Protein AF-A0A972UZ67-F1 (afdb_monomer_lite)

Secondary structure (DSSP, 8-state):
---HHHHHHHHHHHHHHHHHHHHHH-HHHHHHHHH-SS--HHHHHHHHHHHHHHHHHHHHHTTTTTEEEEEEEEEPTTSS-BPSPEEEEEEES--SEEE--SSS-SS-EEEEEGGGEEEEEEEEEEE-GGG--THHHHTTTTT-S-EEEEEEEE-TT-HHHHHHHHHHTT-SEEEEEEEEETTTTEEPPP-HHHHHHHHHHHHHTSPP-

pLDDT: mean 89.39, std 10.88, range [42.75, 98.5]

Sequence (209 aa):
MNGIGRNLKEAKLKSIIADFEKIRIDHFYQHLEKTQAKGRILPFVRGLRLSALLIYEIRSVLVNSGLTASWGHILNDDETLCTVECDIVIHRGDCVAQWNGSKNPIMDFSFIENESAIAVISCKSFLETAKIEKEYPGSLEGYVDKVWLFAECCRPGAVDNIRERCNESGYGNFWYFYTWDKTKKIIGEPNIENWLNFLDEIKALIPPN

Structure (mmCIF, N/CA/C/O backbone):
data_AF-A0A972UZ67-F1
#
_entry.id   AF-A0A972UZ67-F1
#
loop_
_atom_site.group_PDB
_atom_site.id
_atom_site.type_symbol
_atom_site.label_atom_id
_atom_site.label_alt_id
_atom_site.label_comp_id
_atom_site.label_asym_id
_atom_site.label_entity_id
_atom_site.label_seq_id
_atom_site.pdbx_PDB_ins_code
_atom_site.Cartn_x
_atom_site.Cartn_y
_atom_site.Cartn_z
_atom_site.occupancy
_atom_site.B_iso_or_equiv
_atom_site.auth_seq_id
_atom_site.auth_comp_id
_atom_site.auth_asym_id
_atom_site.auth_atom_id
_atom_site.pdbx_PDB_model_num
ATOM 1 N N . MET A 1 1 ? -9.256 21.392 -15.497 1.00 42.75 1 MET A N 1
ATOM 2 C CA . MET A 1 1 ? -8.378 22.380 -14.829 1.00 42.75 1 MET A CA 1
ATOM 3 C C . MET A 1 1 ? -7.490 21.624 -13.852 1.00 42.75 1 MET A C 1
ATOM 5 O O . MET A 1 1 ? -8.016 21.087 -12.886 1.00 42.75 1 MET A O 1
ATOM 9 N N . ASN A 1 2 ? -6.185 21.505 -14.118 1.00 54.03 2 ASN A N 1
ATOM 10 C CA . ASN A 1 2 ? -5.260 20.844 -13.188 1.00 54.03 2 ASN A CA 1
ATOM 11 C C . ASN A 1 2 ? -5.013 21.778 -11.995 1.00 54.03 2 ASN A C 1
ATOM 13 O O . ASN A 1 2 ? -4.276 22.753 -12.109 1.00 54.03 2 ASN A O 1
ATOM 17 N N . GLY A 1 3 ? -5.705 21.532 -10.879 1.00 77.50 3 GLY A N 1
ATOM 18 C CA . GLY A 1 3 ? -5.567 22.324 -9.656 1.00 77.50 3 GLY A CA 1
ATOM 19 C C . GLY A 1 3 ? -4.212 22.114 -8.972 1.00 77.50 3 GLY A C 1
ATOM 20 O O . GLY A 1 3 ? -3.601 21.054 -9.101 1.00 77.50 3 GLY A O 1
ATOM 21 N N . ILE A 1 4 ? -3.768 23.106 -8.193 1.00 80.19 4 ILE A N 1
ATOM 22 C CA . ILE A 1 4 ? -2.496 23.097 -7.439 1.00 80.19 4 ILE A CA 1
ATOM 23 C C . ILE A 1 4 ? -2.314 21.796 -6.634 1.00 80.19 4 ILE A C 1
ATOM 25 O O . ILE A 1 4 ? -1.228 21.221 -6.626 1.00 80.19 4 ILE A O 1
ATOM 29 N N . GLY A 1 5 ? -3.388 21.280 -6.026 1.00 80.44 5 GLY A N 1
ATOM 30 C CA . GLY A 1 5 ? -3.353 20.032 -5.257 1.00 80.44 5 GLY A CA 1
ATOM 31 C C . GLY A 1 5 ? -2.957 18.799 -6.077 1.00 80.44 5 GLY A C 1
ATOM 32 O O . GLY A 1 5 ? -2.229 17.945 -5.577 1.00 80.44 5 GLY A O 1
ATOM 33 N N . ARG A 1 6 ? -3.365 18.715 -7.351 1.00 86.56 6 ARG A N 1
ATOM 34 C CA . ARG A 1 6 ? -2.957 17.616 -8.239 1.00 86.56 6 ARG A CA 1
ATOM 35 C C . ARG A 1 6 ? -1.456 17.679 -8.518 1.00 86.56 6 ARG A C 1
ATOM 37 O O . ARG A 1 6 ? -0.773 16.672 -8.375 1.00 86.56 6 ARG A O 1
ATOM 44 N N . ASN A 1 7 ? -0.937 18.867 -8.828 1.00 87.25 7 ASN A N 1
ATOM 45 C CA . ASN A 1 7 ? 0.488 19.061 -9.109 1.00 87.25 7 ASN A CA 1
ATOM 46 C C . ASN A 1 7 ? 1.366 18.698 -7.901 1.00 87.25 7 ASN A C 1
ATOM 48 O O . ASN A 1 7 ? 2.425 18.101 -8.076 1.00 87.25 7 ASN A O 1
ATOM 52 N N . LEU A 1 8 ? 0.919 19.010 -6.677 1.00 87.94 8 LEU A N 1
ATOM 53 C CA . LEU A 1 8 ? 1.629 18.625 -5.451 1.00 87.94 8 LEU A CA 1
ATOM 54 C C . LEU A 1 8 ? 1.668 17.101 -5.263 1.00 87.94 8 LEU A C 1
ATOM 56 O O . LEU A 1 8 ? 2.738 16.548 -5.009 1.00 87.94 8 LEU A O 1
ATOM 60 N N . LYS A 1 9 ? 0.533 16.411 -5.455 1.00 88.75 9 LYS A N 1
ATOM 61 C CA . LYS A 1 9 ? 0.455 14.940 -5.386 1.00 88.75 9 LYS A CA 1
ATOM 62 C C . LYS A 1 9 ? 1.340 14.267 -6.443 1.00 88.75 9 LYS A C 1
ATOM 64 O O . LYS A 1 9 ? 2.020 13.288 -6.145 1.00 88.75 9 LYS A O 1
ATOM 69 N N . GLU A 1 10 ? 1.371 14.808 -7.661 1.00 91.12 10 GLU A N 1
ATOM 70 C CA . GLU A 1 10 ? 2.233 14.324 -8.746 1.00 91.12 10 GLU A CA 1
ATOM 71 C C . GLU A 1 10 ? 3.723 14.538 -8.454 1.00 91.12 10 GLU A C 1
ATOM 73 O O . GLU A 1 10 ? 4.531 13.628 -8.647 1.00 91.12 10 GLU A O 1
ATOM 78 N N . ALA A 1 11 ? 4.103 15.724 -7.973 1.00 89.44 11 ALA A N 1
ATOM 79 C CA . ALA A 1 11 ? 5.484 16.023 -7.601 1.00 89.44 11 ALA A CA 1
ATOM 80 C C . ALA A 1 11 ? 5.972 15.097 -6.479 1.00 89.44 11 ALA A C 1
ATOM 82 O O . ALA A 1 11 ? 7.101 14.602 -6.525 1.00 89.44 11 ALA A O 1
ATOM 83 N N . LYS A 1 12 ? 5.101 14.805 -5.507 1.00 88.62 12 LYS A N 1
ATOM 84 C CA . LYS A 1 12 ? 5.395 13.874 -4.420 1.00 88.62 12 LYS A CA 1
ATOM 85 C C . LYS A 1 12 ? 5.621 12.449 -4.925 1.00 88.62 12 LYS A C 1
ATOM 87 O O . LYS A 1 12 ? 6.641 11.856 -4.579 1.00 88.62 12 LYS A O 1
ATOM 92 N N . LEU A 1 13 ? 4.752 11.941 -5.804 1.00 91.88 13 LEU A N 1
ATOM 93 C CA . LEU A 1 13 ? 4.944 10.642 -6.459 1.00 91.88 13 LEU A CA 1
ATOM 94 C C . LEU A 1 13 ? 6.288 10.578 -7.194 1.00 91.88 13 LEU A C 1
ATOM 96 O O . LEU A 1 13 ? 7.054 9.637 -7.002 1.00 91.88 13 LEU A O 1
ATOM 100 N N . LYS A 1 14 ? 6.608 11.596 -7.999 1.00 92.31 14 LYS A N 1
ATOM 101 C CA . LYS A 1 14 ? 7.883 11.662 -8.731 1.00 92.31 14 LYS A CA 1
ATOM 102 C C . LYS A 1 14 ? 9.086 11.647 -7.787 1.00 92.31 14 LYS A C 1
ATOM 104 O O . LYS A 1 14 ? 10.060 10.953 -8.062 1.00 92.31 14 LYS A O 1
ATOM 109 N N . SER A 1 15 ? 9.003 12.350 -6.656 1.00 90.44 15 SER A N 1
ATOM 110 C CA . SER A 1 15 ? 10.045 12.320 -5.623 1.00 90.44 15 SER A CA 1
ATOM 111 C C . SER A 1 15 ? 10.221 10.923 -5.022 1.00 90.44 15 SER A C 1
ATOM 113 O O . SER A 1 15 ? 11.354 10.489 -4.834 1.00 90.44 15 SER A O 1
ATOM 115 N N . ILE A 1 16 ? 9.122 10.216 -4.734 1.00 89.69 16 ILE A N 1
ATOM 116 C CA . ILE A 1 16 ? 9.157 8.843 -4.209 1.00 89.69 16 ILE A CA 1
ATOM 117 C C . ILE A 1 16 ? 9.809 7.899 -5.229 1.00 89.69 16 ILE A C 1
ATOM 119 O O . ILE A 1 16 ? 10.703 7.128 -4.881 1.00 89.69 16 ILE A O 1
ATOM 123 N N . ILE A 1 17 ? 9.409 7.986 -6.500 1.00 91.56 17 ILE A N 1
ATOM 124 C CA . ILE A 1 17 ? 9.954 7.144 -7.574 1.00 91.56 17 ILE A CA 1
ATOM 125 C C . ILE A 1 17 ? 11.450 7.394 -7.765 1.00 91.56 17 ILE A C 1
ATOM 127 O O . ILE A 1 17 ? 12.205 6.430 -7.844 1.00 91.56 17 ILE A O 1
ATOM 131 N N . ALA A 1 18 ? 11.894 8.653 -7.769 1.00 89.44 18 ALA A N 1
ATOM 132 C CA . ALA A 1 18 ? 13.307 8.997 -7.927 1.00 89.44 18 ALA A CA 1
ATOM 133 C C . ALA A 1 18 ? 14.191 8.392 -6.820 1.00 89.44 18 ALA A C 1
ATOM 135 O O . ALA A 1 18 ? 15.335 8.002 -7.063 1.00 89.44 18 ALA A O 1
ATOM 136 N N . ASP A 1 19 ? 13.673 8.289 -5.596 1.00 86.62 19 ASP A N 1
ATOM 137 C CA . ASP A 1 19 ? 14.375 7.640 -4.491 1.00 86.62 19 ASP A CA 1
ATOM 138 C C . ASP A 1 19 ? 14.500 6.128 -4.690 1.00 86.62 19 ASP A C 1
ATOM 140 O O . ASP A 1 19 ? 15.565 5.552 -4.452 1.00 86.62 19 ASP A O 1
ATOM 144 N N . PHE A 1 20 ? 13.434 5.480 -5.150 1.00 89.00 20 PHE A N 1
ATOM 145 C CA . PHE A 1 20 ? 13.445 4.050 -5.435 1.00 89.00 20 PHE A CA 1
ATOM 146 C C . PHE A 1 20 ? 14.290 3.687 -6.657 1.00 89.00 20 PHE A C 1
ATOM 148 O O . PHE A 1 20 ? 15.011 2.685 -6.633 1.00 89.00 20 PHE A O 1
ATOM 155 N N . GLU A 1 21 ? 14.250 4.520 -7.695 1.00 87.06 21 GLU A N 1
ATOM 156 C CA . GLU A 1 21 ? 15.059 4.384 -8.901 1.00 87.06 21 GLU A CA 1
ATOM 157 C C . GLU A 1 21 ? 16.539 4.286 -8.549 1.00 87.06 21 GLU A C 1
ATOM 159 O O . GLU A 1 21 ? 17.184 3.310 -8.940 1.00 87.06 21 GLU A O 1
ATOM 164 N N . LYS A 1 22 ? 17.048 5.218 -7.729 1.00 84.88 22 LYS A N 1
ATOM 165 C CA . LYS A 1 22 ? 18.441 5.206 -7.259 1.00 84.88 22 LYS A CA 1
ATOM 166 C C . LYS A 1 22 ? 18.814 3.846 -6.676 1.00 84.88 22 LYS A C 1
ATOM 168 O O . LYS A 1 22 ? 19.818 3.272 -7.071 1.00 84.88 22 LYS A O 1
ATOM 173 N N . ILE A 1 23 ? 17.981 3.275 -5.804 1.00 81.62 23 ILE A N 1
ATOM 174 C CA . ILE A 1 23 ? 18.262 1.982 -5.155 1.00 81.62 23 ILE A CA 1
ATOM 175 C C . ILE A 1 23 ? 18.198 0.815 -6.158 1.00 81.62 23 ILE A C 1
ATOM 177 O O . ILE A 1 23 ? 18.861 -0.207 -5.963 1.00 81.62 23 ILE A O 1
ATOM 181 N N . ARG A 1 24 ? 17.387 0.908 -7.218 1.00 83.44 24 ARG A N 1
ATOM 182 C CA . ARG A 1 24 ? 17.251 -0.159 -8.227 1.00 83.44 24 ARG A CA 1
ATOM 183 C C . ARG A 1 24 ? 18.383 -0.182 -9.236 1.00 83.44 24 ARG A C 1
ATOM 185 O O . ARG A 1 24 ? 18.832 -1.269 -9.615 1.00 83.44 24 ARG A O 1
ATOM 192 N N . ILE A 1 25 ? 18.814 0.982 -9.709 1.00 81.00 25 ILE A N 1
ATOM 193 C CA . ILE A 1 25 ? 19.805 1.073 -10.788 1.00 81.00 25 ILE A CA 1
ATOM 194 C C . ILE A 1 25 ? 21.244 1.072 -10.273 1.00 81.00 25 ILE A C 1
ATOM 196 O O . ILE A 1 25 ? 22.147 0.686 -11.016 1.00 81.00 25 ILE A O 1
ATOM 200 N N . ASP A 1 26 ? 21.448 1.435 -9.011 1.00 82.06 26 ASP A N 1
ATOM 201 C CA . ASP A 1 26 ? 22.764 1.523 -8.397 1.00 82.06 26 ASP A CA 1
ATOM 202 C C . ASP A 1 26 ? 23.488 0.163 -8.346 1.00 82.06 26 ASP A C 1
ATOM 204 O O . ASP A 1 26 ? 22.940 -0.889 -7.991 1.00 82.06 26 ASP A O 1
ATOM 208 N N . HIS A 1 27 ? 24.759 0.201 -8.750 1.00 77.75 27 HIS A N 1
ATOM 209 C CA . HIS A 1 27 ? 25.605 -0.974 -8.911 1.00 77.75 27 HIS A CA 1
ATOM 210 C C . HIS A 1 27 ? 25.941 -1.668 -7.591 1.00 77.75 27 HIS A C 1
ATOM 212 O O . HIS A 1 27 ? 26.044 -2.896 -7.580 1.00 77.75 27 HIS A O 1
ATOM 218 N N . PHE A 1 28 ? 26.092 -0.922 -6.496 1.00 80.44 28 PHE A N 1
ATOM 219 C CA . PHE A 1 28 ? 26.354 -1.482 -5.175 1.00 80.44 28 PHE A CA 1
ATOM 220 C C . PHE A 1 28 ? 25.154 -2.313 -4.715 1.00 80.44 28 PHE A C 1
ATOM 222 O O . PHE A 1 28 ? 25.300 -3.490 -4.380 1.00 80.44 28 PHE A O 1
ATOM 229 N N . TYR A 1 29 ? 23.948 -1.756 -4.819 1.00 76.12 29 TYR A N 1
ATOM 230 C CA . TYR A 1 29 ? 22.717 -2.462 -4.461 1.00 76.12 29 TYR A CA 1
ATOM 231 C C . TYR A 1 29 ? 22.446 -3.677 -5.359 1.00 76.12 29 TYR A C 1
ATOM 233 O O . TYR A 1 29 ? 22.072 -4.745 -4.871 1.00 76.12 29 TYR A O 1
ATOM 241 N N . GLN A 1 30 ? 22.696 -3.567 -6.666 1.00 76.50 30 GLN A N 1
ATOM 242 C CA . GLN A 1 30 ? 22.589 -4.707 -7.585 1.00 76.50 30 GLN A CA 1
ATOM 243 C C . GLN A 1 30 ? 23.620 -5.800 -7.300 1.00 76.50 30 GLN A C 1
ATOM 245 O O . GLN A 1 30 ? 23.333 -6.981 -7.501 1.00 76.50 30 GLN A O 1
ATOM 250 N N . HIS A 1 31 ? 24.825 -5.424 -6.870 1.00 76.25 31 HIS A N 1
ATOM 251 C CA . HIS A 1 31 ? 25.848 -6.381 -6.479 1.00 76.25 31 HIS A CA 1
ATOM 252 C C . HIS A 1 31 ? 25.419 -7.140 -5.219 1.00 76.25 31 HIS A C 1
ATOM 254 O O . HIS A 1 31 ? 25.457 -8.368 -5.230 1.00 76.25 31 HIS A O 1
ATOM 260 N N . LEU A 1 32 ? 24.903 -6.438 -4.202 1.00 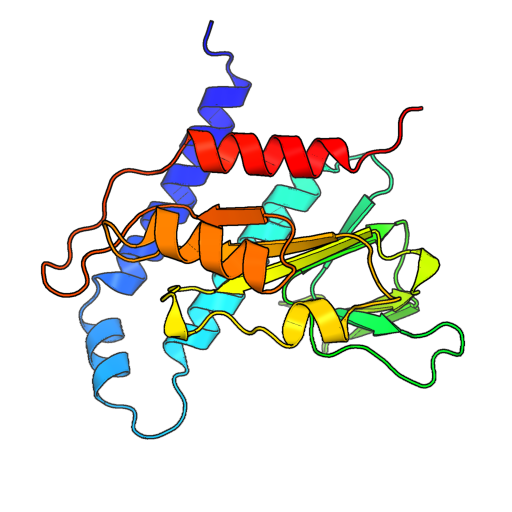73.31 32 LEU A N 1
ATOM 261 C CA . LEU A 1 32 ? 24.355 -7.050 -2.986 1.00 73.31 32 LEU A CA 1
ATOM 262 C C . LEU A 1 32 ? 23.207 -8.036 -3.273 1.00 73.31 32 LEU A C 1
ATOM 264 O O . LEU A 1 32 ? 23.158 -9.107 -2.673 1.00 73.31 32 LEU A O 1
ATOM 268 N N . GLU A 1 33 ? 22.308 -7.728 -4.220 1.00 73.00 33 GLU A N 1
ATOM 269 C CA . GLU A 1 33 ? 21.242 -8.667 -4.622 1.00 73.00 33 GLU A CA 1
ATOM 270 C C . GLU A 1 33 ? 21.773 -9.964 -5.245 1.00 73.00 33 GLU A C 1
ATOM 272 O O . GLU A 1 33 ? 21.110 -10.998 -5.160 1.00 73.00 33 GLU A O 1
ATOM 277 N N . LYS A 1 34 ? 22.927 -9.907 -5.918 1.00 72.62 34 LYS A N 1
ATOM 278 C CA . LYS A 1 34 ? 23.521 -11.058 -6.610 1.00 72.62 34 LYS A CA 1
ATOM 279 C C . LYS A 1 34 ? 24.375 -11.924 -5.688 1.00 72.62 34 LYS A C 1
ATOM 281 O O . LYS A 1 34 ? 24.502 -13.114 -5.953 1.00 72.62 34 LYS A O 1
ATOM 286 N N . THR A 1 35 ? 24.975 -11.342 -4.650 1.00 69.00 35 THR A N 1
ATOM 287 C CA . THR A 1 35 ? 25.958 -12.024 -3.796 1.00 69.00 35 THR A CA 1
ATOM 288 C C . THR A 1 35 ? 25.362 -12.735 -2.580 1.00 69.00 35 THR A C 1
ATOM 290 O O . THR A 1 35 ? 26.029 -13.608 -2.028 1.00 69.00 35 THR A O 1
ATOM 293 N N . GLN A 1 36 ? 24.117 -12.454 -2.172 1.00 55.53 36 GLN A N 1
ATOM 294 C CA . GLN A 1 36 ? 23.503 -13.137 -1.023 1.00 55.53 36 GLN A CA 1
ATOM 295 C C . GLN A 1 36 ? 22.736 -14.418 -1.395 1.00 55.53 36 GLN A C 1
ATOM 297 O O . GLN A 1 36 ? 21.609 -14.396 -1.895 1.00 55.53 36 GLN A O 1
ATOM 302 N N . ALA A 1 37 ? 23.346 -15.556 -1.053 1.00 48.84 37 ALA A N 1
ATOM 303 C CA . ALA A 1 37 ? 22.678 -16.833 -0.836 1.00 48.84 37 ALA A CA 1
ATOM 304 C C . ALA A 1 37 ? 22.048 -16.846 0.574 1.00 48.84 37 ALA A C 1
ATOM 306 O O . ALA A 1 37 ? 22.760 -16.744 1.565 1.00 48.84 37 ALA A O 1
ATOM 307 N N . LYS A 1 38 ? 20.719 -17.019 0.632 1.00 46.06 38 LYS A N 1
ATOM 308 C CA . LYS A 1 38 ? 19.835 -17.045 1.822 1.00 46.06 38 LYS A CA 1
ATOM 309 C C . LYS A 1 38 ? 19.615 -15.681 2.506 1.00 46.06 38 LYS A C 1
ATOM 311 O O . LYS A 1 38 ? 20.503 -15.125 3.130 1.00 46.06 38 LYS A O 1
ATOM 316 N N . GLY A 1 39 ? 18.371 -15.194 2.419 1.00 52.03 39 GLY A N 1
ATOM 317 C CA . GLY A 1 39 ? 17.907 -13.943 3.031 1.00 52.03 39 GLY A CA 1
ATOM 318 C C . GLY A 1 39 ? 18.072 -12.745 2.100 1.00 52.03 39 GLY A C 1
ATOM 319 O O . GLY A 1 39 ? 19.139 -12.157 2.007 1.00 52.03 39 GLY A O 1
ATOM 320 N N . ARG A 1 40 ? 17.013 -12.365 1.376 1.00 62.34 40 ARG A N 1
ATOM 321 C CA . ARG A 1 40 ? 17.047 -11.195 0.487 1.00 62.34 40 ARG A CA 1
ATOM 322 C C . ARG A 1 40 ? 16.797 -9.920 1.303 1.00 62.34 40 ARG A C 1
ATOM 324 O O . ARG A 1 40 ? 15.695 -9.380 1.267 1.00 62.34 40 ARG A O 1
ATOM 331 N N . ILE A 1 41 ? 17.815 -9.450 2.027 1.00 65.00 41 ILE A N 1
ATOM 332 C CA . ILE A 1 41 ? 17.725 -8.259 2.896 1.00 65.00 41 ILE A CA 1
ATOM 333 C C . ILE A 1 41 ? 17.266 -7.030 2.100 1.00 65.00 41 ILE A C 1
ATOM 335 O O . ILE A 1 41 ? 16.441 -6.253 2.568 1.00 65.00 41 ILE A O 1
ATOM 339 N N . LEU A 1 42 ? 17.743 -6.862 0.864 1.00 73.25 42 LEU A N 1
ATOM 340 C CA . LEU A 1 42 ? 17.453 -5.650 0.102 1.00 73.25 42 LEU A CA 1
ATOM 341 C C . LEU A 1 42 ? 15.980 -5.528 -0.354 1.00 73.25 42 LEU A C 1
ATOM 343 O O . LEU A 1 42 ? 15.393 -4.467 -0.144 1.00 73.25 42 LEU A O 1
ATOM 347 N N . PRO A 1 43 ? 15.333 -6.565 -0.925 1.00 74.44 43 PRO A N 1
ATOM 348 C CA . PRO A 1 43 ? 13.887 -6.557 -1.151 1.00 74.44 43 PRO A CA 1
ATOM 349 C C . PRO A 1 43 ? 13.048 -6.273 0.096 1.00 74.44 43 PRO A C 1
ATOM 351 O O . PRO A 1 43 ? 12.053 -5.559 -0.027 1.00 74.44 43 PRO A O 1
ATOM 354 N N . PHE A 1 44 ? 13.461 -6.787 1.260 1.00 78.44 44 PHE A N 1
ATOM 355 C CA . PHE A 1 44 ? 12.810 -6.518 2.544 1.00 78.44 44 PHE A CA 1
ATOM 356 C C . PHE A 1 44 ? 12.934 -5.039 2.939 1.00 78.44 44 PHE A C 1
ATOM 358 O O . PHE A 1 44 ? 11.924 -4.375 3.139 1.00 78.44 44 PHE A O 1
ATOM 365 N N . VAL A 1 45 ? 14.148 -4.475 2.918 1.00 83.06 45 VAL A N 1
ATOM 366 C CA . VAL A 1 45 ? 14.386 -3.047 3.209 1.00 83.06 45 VAL A CA 1
ATOM 367 C C . VAL A 1 45 ? 13.612 -2.132 2.253 1.00 83.06 45 VAL A C 1
ATOM 369 O O . VAL A 1 45 ? 13.080 -1.106 2.674 1.00 83.06 45 VAL A O 1
ATOM 372 N N . ARG A 1 46 ? 13.504 -2.493 0.967 1.00 87.06 46 ARG A N 1
ATOM 373 C CA . ARG A 1 46 ? 12.671 -1.738 0.014 1.00 87.06 46 ARG A CA 1
ATOM 374 C C . ARG A 1 46 ? 11.183 -1.822 0.355 1.00 87.06 46 ARG A C 1
ATOM 376 O O . ARG A 1 46 ? 10.497 -0.816 0.219 1.00 87.06 46 ARG A O 1
ATOM 383 N N . GLY A 1 47 ? 10.704 -2.987 0.796 1.00 89.00 47 GLY A N 1
ATOM 384 C CA . GLY A 1 47 ? 9.335 -3.169 1.285 1.00 89.00 47 GLY A CA 1
ATOM 385 C C . GLY A 1 47 ? 9.035 -2.272 2.486 1.00 89.00 47 GLY A C 1
ATOM 386 O O . GLY A 1 47 ? 8.077 -1.510 2.436 1.00 89.00 47 GLY A O 1
ATOM 387 N N . LEU A 1 48 ? 9.920 -2.263 3.489 1.00 88.69 48 LEU A N 1
ATOM 388 C CA . LEU A 1 48 ? 9.806 -1.378 4.655 1.00 88.69 48 LEU A CA 1
ATOM 389 C C . LEU A 1 48 ? 9.795 0.103 4.265 1.00 88.69 48 LEU A C 1
ATOM 391 O O . LEU A 1 48 ? 8.978 0.879 4.748 1.00 88.69 48 LEU A O 1
ATOM 395 N N . ARG A 1 49 ? 10.685 0.520 3.356 1.00 90.25 49 ARG A N 1
ATOM 396 C CA . ARG A 1 49 ? 10.704 1.910 2.877 1.00 90.25 49 ARG A CA 1
ATOM 397 C C . ARG A 1 49 ? 9.410 2.277 2.147 1.00 90.25 49 ARG A C 1
ATOM 399 O O . ARG A 1 49 ? 8.933 3.398 2.306 1.00 90.25 49 ARG A O 1
ATOM 406 N N . LEU A 1 50 ? 8.860 1.361 1.347 1.00 93.81 50 LEU A N 1
ATOM 407 C CA . LEU A 1 50 ? 7.590 1.554 0.645 1.00 93.81 50 LEU A CA 1
ATOM 408 C C . LEU A 1 50 ? 6.447 1.770 1.633 1.00 93.81 50 LEU A C 1
ATOM 410 O O . LEU A 1 50 ? 5.762 2.787 1.534 1.00 93.81 50 LEU A O 1
ATOM 414 N N . SER A 1 51 ? 6.264 0.855 2.583 1.00 94.56 51 SER A N 1
ATOM 415 C CA . SER A 1 51 ? 5.170 0.953 3.550 1.00 94.56 51 SER A CA 1
ATOM 416 C C . SER A 1 51 ? 5.319 2.178 4.453 1.00 94.56 51 SER A C 1
ATOM 418 O O . SER A 1 51 ? 4.338 2.886 4.657 1.00 94.56 51 SER A O 1
ATOM 420 N N . ALA A 1 52 ? 6.542 2.539 4.863 1.00 92.69 52 ALA A N 1
ATOM 421 C CA . ALA A 1 52 ? 6.797 3.768 5.619 1.00 92.69 52 ALA A CA 1
ATOM 422 C C . ALA A 1 52 ? 6.323 5.019 4.864 1.00 92.69 52 ALA A C 1
ATOM 424 O O . ALA A 1 52 ? 5.602 5.853 5.410 1.00 92.69 52 ALA A O 1
ATOM 425 N N . LEU A 1 53 ? 6.720 5.154 3.592 1.00 92.12 53 LEU A N 1
ATOM 426 C CA . LEU A 1 53 ? 6.338 6.296 2.761 1.00 92.12 53 LEU A CA 1
ATOM 427 C C . LEU A 1 53 ? 4.823 6.349 2.554 1.00 92.12 53 LEU A C 1
ATOM 429 O O . LEU A 1 53 ? 4.232 7.416 2.695 1.00 92.12 53 LEU A O 1
ATOM 433 N N . LEU A 1 54 ? 4.197 5.206 2.268 1.00 95.25 54 LEU A N 1
ATOM 434 C CA . LEU A 1 54 ? 2.748 5.123 2.111 1.00 95.25 54 LEU A CA 1
ATOM 435 C C . LEU A 1 54 ? 2.014 5.499 3.400 1.00 95.25 54 LEU A C 1
ATOM 437 O O . LEU A 1 54 ? 1.060 6.262 3.320 1.00 95.25 54 LEU A O 1
ATOM 441 N N . ILE A 1 55 ? 2.473 5.058 4.575 1.00 95.12 55 ILE A N 1
ATOM 442 C CA . ILE A 1 55 ? 1.883 5.447 5.866 1.00 95.12 55 ILE A CA 1
ATOM 443 C C . ILE A 1 55 ? 1.855 6.972 6.018 1.00 95.12 55 ILE A C 1
ATOM 445 O O . ILE A 1 55 ? 0.813 7.524 6.371 1.00 95.12 55 ILE A O 1
ATOM 449 N N . TYR A 1 56 ? 2.954 7.672 5.718 1.00 92.94 56 TYR A N 1
ATOM 450 C CA . TYR A 1 56 ? 2.980 9.138 5.796 1.00 92.94 56 TYR A CA 1
ATOM 451 C C . TYR A 1 56 ? 1.990 9.794 4.828 1.00 92.94 56 TYR A C 1
ATOM 453 O O . TYR A 1 56 ? 1.278 10.722 5.217 1.00 92.94 56 TYR A O 1
ATOM 461 N N . GLU A 1 57 ? 1.906 9.304 3.590 1.00 93.75 57 GLU A N 1
ATOM 462 C CA . GLU A 1 57 ? 0.961 9.839 2.607 1.00 93.75 57 GLU A CA 1
ATOM 463 C C . GLU A 1 57 ? -0.492 9.577 3.012 1.00 93.75 57 GLU A C 1
ATOM 465 O O . GLU A 1 57 ? -1.311 10.495 2.976 1.00 93.75 57 GLU A O 1
ATOM 470 N N . ILE A 1 58 ? -0.804 8.365 3.472 1.00 96.06 58 ILE A N 1
ATOM 471 C CA . ILE A 1 58 ? -2.134 7.983 3.953 1.00 96.06 58 ILE A CA 1
ATOM 472 C C . ILE A 1 58 ? -2.531 8.860 5.141 1.00 96.06 58 ILE A C 1
ATOM 474 O O . ILE A 1 58 ? -3.589 9.485 5.108 1.00 96.06 58 ILE A O 1
ATOM 478 N N . ARG A 1 59 ? -1.659 8.999 6.150 1.00 94.88 59 ARG A N 1
ATOM 479 C CA . ARG A 1 59 ? -1.889 9.886 7.302 1.00 94.88 59 ARG A CA 1
ATOM 480 C C . ARG A 1 59 ? -2.166 11.322 6.862 1.00 94.88 59 ARG A C 1
ATOM 482 O O . ARG A 1 59 ? -3.052 11.953 7.422 1.00 94.88 59 ARG A O 1
ATOM 489 N N . SER A 1 60 ? -1.465 11.824 5.840 1.00 93.69 60 SER A N 1
ATOM 490 C CA . SER A 1 60 ? -1.695 13.175 5.309 1.00 93.69 60 SER A CA 1
ATOM 491 C C . SER A 1 60 ? -3.079 13.348 4.664 1.00 93.69 60 SER A C 1
ATOM 493 O O . SER A 1 60 ? -3.688 14.409 4.795 1.00 93.69 60 SER A O 1
ATOM 495 N N . VAL A 1 61 ? -3.599 12.308 4.001 1.00 95.00 61 VAL A N 1
ATOM 496 C CA . VAL A 1 61 ? -4.950 12.304 3.413 1.00 95.00 61 VAL A CA 1
ATOM 497 C C . VAL A 1 61 ? -6.020 12.214 4.496 1.00 95.00 61 VAL A C 1
ATOM 499 O O . VAL A 1 61 ? -7.067 12.847 4.375 1.00 95.00 61 VAL A O 1
ATOM 502 N N . LEU A 1 62 ? -5.746 11.451 5.553 1.00 95.06 62 LEU A N 1
ATOM 503 C CA . LEU A 1 62 ? -6.668 11.175 6.652 1.00 95.06 62 LEU A CA 1
ATOM 504 C C . LEU A 1 62 ? -6.629 12.231 7.771 1.00 95.06 62 LEU A C 1
ATOM 506 O O . LEU A 1 62 ? -7.295 12.061 8.793 1.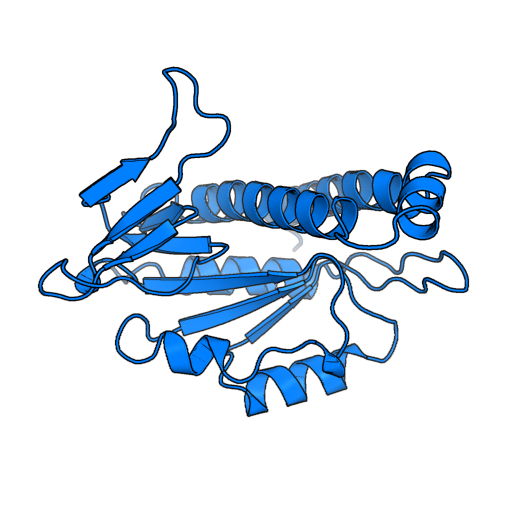00 95.06 62 LEU A O 1
ATOM 510 N N . VAL A 1 63 ? -5.887 13.330 7.602 1.00 93.56 63 VAL A N 1
ATOM 511 C CA . VAL A 1 63 ? -5.808 14.411 8.598 1.00 93.56 63 VAL A CA 1
ATOM 512 C C . VAL A 1 63 ? -7.211 14.864 9.018 1.00 93.56 63 VAL A C 1
ATOM 514 O O . VAL A 1 63 ? -8.053 15.179 8.179 1.00 93.56 63 VAL A O 1
ATOM 517 N N . ASN A 1 64 ? -7.442 14.925 10.334 1.00 91.06 64 ASN A N 1
ATOM 518 C CA . ASN A 1 64 ? -8.707 15.314 10.973 1.00 91.06 64 ASN A CA 1
ATOM 519 C C . ASN A 1 64 ? -9.913 14.398 10.680 1.00 91.06 64 ASN A C 1
ATOM 521 O O . ASN A 1 64 ? -11.043 14.797 10.946 1.00 91.06 64 ASN A O 1
ATOM 525 N N . SER A 1 65 ? -9.704 13.185 10.160 1.00 94.12 65 SER A N 1
ATOM 526 C CA . SER A 1 65 ? -10.795 12.227 9.899 1.00 94.12 65 SER A CA 1
ATOM 527 C C . SER A 1 65 ? -11.119 11.294 11.073 1.00 94.12 65 SER A C 1
ATOM 529 O O . SER A 1 65 ? -12.091 10.548 11.010 1.00 94.12 65 SER A O 1
ATOM 531 N N . GLY A 1 66 ? -10.282 11.282 12.117 1.00 93.38 66 GLY A N 1
ATOM 532 C CA . GLY A 1 66 ? -10.318 10.258 13.169 1.00 93.38 66 GLY A CA 1
ATOM 533 C C . GLY A 1 66 ? -9.703 8.913 12.754 1.00 93.38 66 GLY A C 1
ATOM 534 O O . GLY A 1 66 ? -9.631 8.006 13.581 1.00 93.38 66 GLY A O 1
ATOM 535 N N . LEU A 1 67 ? -9.240 8.790 11.503 1.00 95.94 67 LEU A N 1
ATOM 536 C CA . LEU A 1 67 ? -8.488 7.644 10.996 1.00 95.94 67 LEU A CA 1
ATOM 537 C C . LEU A 1 67 ? -6.986 7.929 10.951 1.00 95.94 67 LEU A C 1
ATOM 539 O O . LEU A 1 67 ? -6.547 9.060 10.733 1.00 95.94 67 LEU A O 1
ATOM 543 N N . THR A 1 68 ? -6.197 6.870 11.081 1.00 95.31 68 THR A N 1
ATOM 544 C CA . THR A 1 68 ? -4.743 6.883 10.905 1.00 95.31 68 THR A CA 1
ATOM 545 C C . THR A 1 68 ? -4.272 5.585 10.248 1.00 95.31 68 THR A C 1
ATOM 547 O O . THR A 1 68 ? -5.077 4.722 9.902 1.00 95.31 68 THR A O 1
ATOM 550 N N . ALA A 1 69 ? -2.964 5.461 10.027 1.00 95.56 69 ALA A N 1
ATOM 551 C CA . ALA A 1 69 ? -2.346 4.260 9.479 1.00 95.56 69 ALA A CA 1
ATOM 552 C C . ALA A 1 69 ? -1.072 3.897 10.246 1.00 95.56 69 ALA A C 1
ATOM 554 O O . ALA A 1 69 ? -0.295 4.792 10.580 1.00 95.56 69 ALA A O 1
ATOM 555 N N . SER A 1 70 ? -0.832 2.612 10.494 1.00 94.56 70 SER A N 1
ATOM 556 C CA . SER A 1 70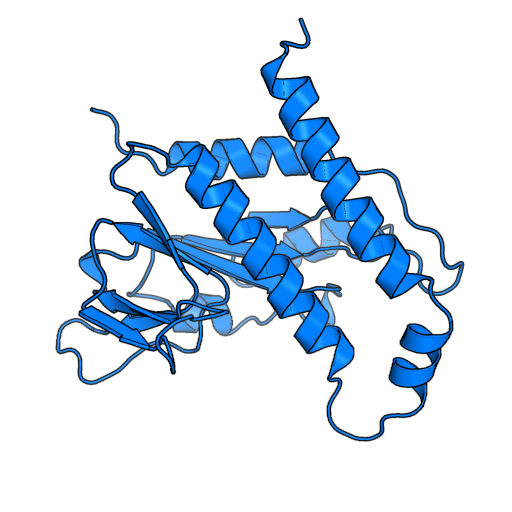 ? 0.356 2.110 11.205 1.00 94.56 70 SER A CA 1
ATOM 557 C C . SER A 1 70 ? 0.814 0.768 10.635 1.00 94.56 70 SER A C 1
ATOM 559 O O . SER A 1 70 ? 0.025 0.061 10.014 1.00 94.56 70 SER A O 1
ATOM 561 N N . TRP A 1 71 ? 2.067 0.389 10.888 1.00 94.94 71 TRP A N 1
ATOM 562 C CA . TRP A 1 71 ? 2.445 -1.028 10.883 1.00 94.94 71 TRP A CA 1
ATOM 563 C C . TRP A 1 71 ? 1.792 -1.722 12.068 1.00 94.94 71 TRP A C 1
ATOM 565 O O . TRP A 1 71 ? 1.611 -1.084 13.110 1.00 94.94 71 TRP A O 1
ATOM 575 N N . GLY A 1 72 ? 1.472 -3.009 11.961 1.00 94.62 72 GLY A N 1
ATOM 576 C CA . GLY A 1 72 ? 0.919 -3.674 13.130 1.00 94.62 72 GLY A CA 1
ATOM 577 C C . GLY A 1 72 ? 0.347 -5.062 12.949 1.00 94.62 72 GLY A C 1
ATOM 578 O O . GLY A 1 72 ? 0.412 -5.666 11.879 1.00 94.62 72 GLY A O 1
ATOM 579 N N . HIS A 1 73 ? -0.262 -5.518 14.037 1.00 96.25 73 HIS A N 1
ATOM 580 C CA . HIS A 1 73 ? -1.174 -6.651 14.073 1.00 96.25 73 HIS A CA 1
ATOM 581 C C . HIS A 1 73 ? -2.570 -6.175 14.467 1.00 96.25 73 HIS A C 1
ATOM 583 O O . HIS A 1 73 ? -2.712 -5.197 15.206 1.00 96.25 73 HIS A O 1
ATOM 589 N N . ILE A 1 74 ? -3.586 -6.905 14.015 1.00 96.94 74 ILE A N 1
ATOM 590 C CA . ILE A 1 74 ? -4.955 -6.740 14.499 1.00 96.94 74 ILE A CA 1
ATOM 591 C C . ILE A 1 74 ? -5.206 -7.847 15.521 1.00 96.94 74 ILE A C 1
ATOM 593 O O . ILE A 1 74 ? -4.930 -9.017 15.249 1.00 96.94 74 ILE A O 1
ATOM 597 N N . LEU A 1 75 ? -5.647 -7.468 16.714 1.00 96.06 75 LEU A N 1
ATOM 598 C CA . LEU A 1 75 ? -6.026 -8.383 17.783 1.00 96.06 75 LEU A CA 1
ATOM 599 C C . LEU A 1 75 ? -7.430 -8.921 17.517 1.00 96.06 75 LEU A C 1
ATOM 601 O O . LEU A 1 75 ? -8.259 -8.217 16.945 1.00 96.06 75 LEU A O 1
ATOM 605 N N . ASN A 1 76 ? -7.704 -10.153 17.931 1.00 92.56 76 ASN A N 1
ATOM 606 C CA . ASN A 1 76 ? -9.079 -10.641 17.988 1.00 92.56 76 ASN A CA 1
ATOM 607 C C . ASN A 1 76 ? -9.820 -10.038 19.196 1.00 92.56 76 ASN A C 1
ATOM 609 O O . ASN A 1 76 ? -9.213 -9.410 20.059 1.00 92.56 76 ASN A O 1
ATOM 613 N N . ASP A 1 77 ? -11.133 -10.251 19.268 1.00 90.00 77 ASP A N 1
ATOM 614 C CA . ASP A 1 77 ? -12.012 -9.587 20.245 1.00 90.00 77 ASP A CA 1
ATOM 615 C C . ASP A 1 77 ? -11.685 -9.905 21.719 1.00 90.00 77 ASP A C 1
ATOM 617 O O . ASP A 1 77 ? -12.085 -9.162 22.611 1.00 90.00 77 ASP A O 1
ATOM 621 N N . ASP A 1 78 ? -10.980 -11.009 21.993 1.00 90.31 78 ASP A N 1
ATOM 622 C CA . ASP A 1 78 ? -10.526 -11.385 23.341 1.00 90.31 78 ASP A CA 1
ATOM 623 C C . ASP A 1 78 ? -9.042 -11.060 23.610 1.00 90.31 78 ASP A C 1
ATOM 625 O O . ASP A 1 78 ? -8.527 -11.397 24.677 1.00 90.31 78 ASP A O 1
ATOM 629 N N . GLU A 1 79 ? -8.364 -10.417 22.652 1.00 88.88 79 GLU A N 1
ATOM 630 C CA . GLU A 1 79 ? -6.945 -10.037 22.678 1.00 88.88 79 GLU A CA 1
ATOM 631 C C . GLU A 1 79 ? -5.963 -11.198 22.938 1.00 88.88 79 GLU A C 1
ATOM 633 O O . GLU A 1 79 ? -4.813 -10.989 23.338 1.00 88.88 79 GLU A O 1
ATOM 638 N N . THR A 1 80 ? -6.381 -12.446 22.707 1.00 89.75 80 THR A N 1
ATOM 639 C CA . THR A 1 80 ? -5.523 -13.626 22.913 1.00 89.75 80 THR A CA 1
ATOM 640 C C . THR A 1 80 ? -4.735 -14.021 21.671 1.00 89.75 80 THR A C 1
ATOM 642 O O . THR A 1 80 ? -3.695 -14.680 21.777 1.00 89.75 80 THR A O 1
ATOM 645 N N . LEU A 1 81 ? -5.214 -13.622 20.493 1.00 90.44 81 LEU A N 1
ATOM 646 C CA . LEU A 1 81 ? -4.613 -13.904 19.198 1.00 90.44 81 LEU A CA 1
ATOM 647 C C . LEU A 1 81 ? -4.476 -12.619 18.389 1.00 90.44 81 LEU A C 1
ATOM 649 O O . LEU A 1 81 ? -5.133 -11.608 18.630 1.00 90.44 81 LEU A O 1
ATOM 653 N N . CYS A 1 82 ? -3.605 -12.670 17.391 1.00 93.56 82 CYS A N 1
ATOM 654 C CA . CYS A 1 82 ? -3.452 -11.577 16.453 1.00 93.56 82 CYS A CA 1
ATOM 655 C C . CYS A 1 82 ? -3.229 -12.102 15.038 1.00 93.56 82 CYS A C 1
ATOM 657 O O . CYS A 1 82 ? -2.829 -13.255 14.838 1.00 93.56 82 CYS A O 1
ATOM 659 N N . THR A 1 83 ? -3.509 -11.254 14.056 1.00 95.06 83 THR A N 1
ATOM 660 C CA . THR A 1 83 ? -3.249 -11.543 12.646 1.00 95.06 83 THR A CA 1
ATOM 661 C C . THR A 1 83 ? -1.762 -11.780 12.391 1.00 95.06 83 THR A C 1
ATOM 663 O O . THR A 1 83 ? -0.898 -11.444 13.201 1.00 95.06 83 THR A O 1
ATOM 666 N N . VAL A 1 84 ? -1.421 -12.255 11.193 1.00 93.31 84 VAL A N 1
ATOM 667 C CA . VAL A 1 84 ? -0.061 -12.061 10.667 1.00 93.31 84 VAL A CA 1
ATOM 668 C C . VAL A 1 84 ? 0.299 -10.568 10.620 1.00 93.31 84 VAL A C 1
ATOM 670 O O . VAL A 1 84 ? -0.576 -9.698 10.702 1.00 93.31 84 VAL A O 1
ATOM 673 N N . GLU A 1 85 ? 1.593 -10.264 10.507 1.00 93.88 85 GLU A N 1
ATOM 674 C CA . GLU A 1 85 ? 2.060 -8.880 10.391 1.00 93.88 85 GLU A CA 1
ATOM 675 C C . GLU A 1 85 ? 1.420 -8.198 9.173 1.00 93.88 85 GLU A C 1
ATOM 677 O O . GLU A 1 85 ? 1.386 -8.745 8.064 1.00 93.88 85 GLU A O 1
ATOM 682 N N . CYS A 1 86 ? 0.894 -6.997 9.394 1.00 95.69 86 CYS A N 1
ATOM 683 C CA . CYS A 1 86 ? 0.303 -6.163 8.364 1.00 95.69 86 CYS A CA 1
ATOM 684 C C . CYS A 1 86 ? 1.258 -5.028 7.995 1.00 95.69 86 CYS A C 1
ATOM 686 O O . CYS A 1 86 ? 1.647 -4.226 8.849 1.00 95.69 86 CYS A O 1
ATOM 688 N N . ASP A 1 87 ? 1.589 -4.924 6.702 1.00 95.69 87 ASP A N 1
ATOM 689 C CA . ASP A 1 87 ? 2.472 -3.862 6.208 1.00 95.69 87 ASP A CA 1
ATOM 690 C C . ASP A 1 87 ? 1.868 -2.469 6.436 1.00 95.69 87 ASP A C 1
ATOM 692 O O . ASP A 1 87 ? 2.605 -1.512 6.636 1.00 95.69 87 ASP A O 1
ATOM 696 N N . ILE A 1 88 ? 0.544 -2.322 6.365 1.00 97.56 88 ILE A N 1
ATOM 697 C CA . ILE A 1 88 ? -0.173 -1.104 6.752 1.00 97.56 88 ILE A CA 1
ATOM 698 C C . ILE A 1 88 ? -1.569 -1.510 7.215 1.00 97.56 88 ILE A C 1
ATOM 700 O O . ILE A 1 88 ? -2.300 -2.144 6.458 1.00 97.56 88 ILE A O 1
ATOM 704 N N . VAL A 1 89 ? -1.962 -1.088 8.411 1.00 97.81 89 VAL A N 1
ATOM 705 C CA . VAL A 1 89 ? -3.342 -1.131 8.902 1.00 97.81 89 VAL A CA 1
ATOM 706 C C . VAL A 1 89 ? -3.864 0.298 8.965 1.00 97.81 89 VAL A C 1
ATOM 708 O O . VAL A 1 89 ? -3.220 1.160 9.563 1.00 97.81 89 VAL A O 1
ATOM 711 N N . ILE A 1 90 ? -5.015 0.556 8.351 1.00 97.69 90 ILE A N 1
ATOM 712 C CA . ILE A 1 90 ? -5.780 1.797 8.499 1.00 97.69 90 ILE A CA 1
ATOM 713 C C . ILE A 1 90 ? -6.816 1.558 9.587 1.00 97.69 90 ILE A C 1
ATOM 715 O O . ILE A 1 90 ? -7.582 0.599 9.496 1.00 97.69 90 ILE A O 1
ATOM 719 N N . HIS A 1 91 ? -6.844 2.412 10.604 1.00 96.75 91 HIS A N 1
ATOM 720 C CA . HIS A 1 91 ? -7.654 2.191 11.801 1.00 96.75 91 HIS A CA 1
ATOM 721 C C . HIS A 1 91 ? -8.157 3.496 12.423 1.00 96.75 91 HIS A C 1
ATOM 723 O O . HIS A 1 91 ? -7.691 4.585 12.069 1.00 96.75 91 HIS A O 1
ATOM 729 N N . ARG A 1 92 ? -9.162 3.377 13.295 1.00 95.19 92 ARG A N 1
ATOM 730 C CA . ARG A 1 92 ? -9.729 4.463 14.105 1.00 95.19 92 ARG A CA 1
ATOM 731 C C . ARG A 1 92 ? -9.015 4.559 15.448 1.00 95.19 92 ARG A C 1
ATOM 733 O O . ARG A 1 92 ? -8.718 3.541 16.054 1.00 95.19 92 ARG A O 1
ATOM 740 N N . GLY A 1 93 ? -8.884 5.785 15.952 1.00 84.25 93 GLY A N 1
ATOM 741 C CA . GLY A 1 93 ? -8.492 6.018 17.342 1.00 84.25 93 GLY A CA 1
ATOM 742 C C . GLY A 1 93 ? -7.059 5.597 17.678 1.00 84.25 93 GLY A C 1
ATOM 743 O O . GLY A 1 93 ? -6.174 5.585 16.817 1.00 84.25 93 GLY A O 1
ATOM 744 N N . ASP A 1 94 ? -6.841 5.330 18.964 1.00 80.75 94 ASP A N 1
ATOM 745 C CA . ASP A 1 94 ? -5.565 4.864 19.500 1.00 80.75 94 ASP A CA 1
ATOM 746 C C . ASP A 1 94 ? -5.456 3.333 19.407 1.00 80.75 94 ASP A C 1
ATOM 748 O O . ASP A 1 94 ? -6.440 2.619 19.245 1.00 80.75 94 ASP A O 1
ATOM 752 N N . CYS A 1 95 ? -4.235 2.818 19.511 1.00 87.94 95 CYS A N 1
ATOM 753 C CA . CYS A 1 95 ? -3.958 1.383 19.536 1.00 87.94 95 CYS A CA 1
ATOM 754 C C . CYS A 1 95 ? -3.837 0.859 20.976 1.00 87.94 95 CYS A C 1
ATOM 756 O O . CYS A 1 95 ? -3.348 1.585 21.845 1.00 87.94 95 CYS A O 1
ATOM 758 N N . VAL A 1 96 ? -4.160 -0.421 21.199 1.00 86.69 96 VAL A N 1
ATOM 759 C CA . VAL A 1 96 ? -4.044 -1.103 22.507 1.00 86.69 96 VAL A CA 1
ATOM 760 C C . VAL A 1 96 ? -2.632 -0.980 23.069 1.00 86.69 96 VAL A C 1
ATOM 762 O O . VAL A 1 96 ? -2.420 -0.657 24.237 1.00 86.69 96 VAL A O 1
ATOM 765 N N . ALA A 1 97 ? -1.641 -1.216 22.210 1.00 86.06 97 ALA A N 1
ATOM 766 C CA . ALA A 1 97 ? -0.240 -1.094 22.560 1.00 86.06 97 ALA A CA 1
ATOM 767 C C . ALA A 1 97 ? 0.595 -0.644 21.362 1.00 86.06 97 ALA A C 1
ATOM 769 O O . ALA A 1 97 ? 0.348 -1.027 20.216 1.00 86.06 97 ALA A O 1
ATOM 770 N N . GLN A 1 98 ? 1.638 0.132 21.655 1.00 84.81 98 GLN A N 1
ATOM 771 C CA . GLN A 1 98 ? 2.695 0.454 20.706 1.00 84.81 98 GLN A CA 1
ATOM 772 C C . GLN A 1 98 ? 3.973 -0.272 21.092 1.00 84.81 98 GLN A C 1
ATOM 774 O O . GLN A 1 98 ? 4.449 -0.165 22.225 1.00 84.81 98 GLN A O 1
ATOM 779 N N . TRP A 1 99 ? 4.575 -0.959 20.129 1.00 81.88 99 TRP A N 1
ATOM 780 C CA . TRP A 1 99 ? 5.910 -1.503 20.272 1.00 81.88 99 TRP A CA 1
ATOM 781 C C . TRP A 1 99 ? 6.916 -0.630 19.532 1.00 81.88 99 TRP A C 1
ATOM 783 O O . TRP A 1 99 ? 7.310 -0.875 18.397 1.00 81.88 99 TRP A O 1
ATOM 793 N N . ASN A 1 100 ? 7.356 0.406 20.235 1.00 71.19 100 ASN A N 1
ATOM 794 C CA . ASN A 1 100 ? 8.250 1.425 19.689 1.00 71.19 100 ASN A CA 1
ATOM 795 C C . ASN A 1 100 ? 9.733 1.110 19.939 1.00 71.19 100 ASN A C 1
ATOM 797 O O . ASN A 1 100 ? 10.621 1.837 19.491 1.00 71.19 100 ASN A O 1
ATOM 801 N N . GLY A 1 101 ? 10.021 0.020 20.663 1.00 69.25 101 GLY A N 1
ATOM 802 C CA . GLY A 1 101 ? 11.358 -0.424 21.065 1.00 69.25 101 GLY A CA 1
ATOM 803 C C . GLY A 1 101 ? 12.081 0.538 22.021 1.00 69.25 101 GLY A C 1
ATOM 804 O O . GLY A 1 101 ? 12.464 0.144 23.118 1.00 69.25 101 GLY A O 1
ATOM 805 N N . SER A 1 102 ? 12.271 1.798 21.618 1.00 64.12 102 SER A N 1
ATOM 806 C CA . SER A 1 102 ? 13.027 2.838 22.316 1.00 64.12 102 SER A CA 1
ATOM 807 C C . SER A 1 102 ? 12.278 4.179 22.378 1.00 64.12 102 SER A C 1
ATOM 809 O O . SER A 1 102 ? 11.195 4.338 21.826 1.00 64.12 102 SER A O 1
ATOM 811 N N . LYS A 1 103 ? 12.889 5.172 23.038 1.00 64.38 103 LYS A N 1
ATOM 812 C CA . LYS A 1 103 ? 12.343 6.529 23.225 1.00 64.38 103 LYS A CA 1
ATOM 813 C C . LYS A 1 103 ? 12.192 7.334 21.920 1.00 64.38 103 LYS A C 1
ATOM 815 O O . LYS A 1 103 ? 11.417 8.281 21.898 1.00 64.38 103 LYS A O 1
ATOM 820 N N . ASN A 1 104 ? 12.931 6.972 20.867 1.00 65.94 104 ASN A N 1
ATOM 821 C CA . ASN A 1 104 ? 12.860 7.585 19.536 1.00 65.94 104 ASN A CA 1
ATOM 822 C C . ASN A 1 104 ? 12.636 6.475 18.495 1.00 65.94 104 ASN A C 1
ATOM 824 O O . ASN A 1 104 ? 13.598 6.061 17.838 1.00 65.94 104 ASN A O 1
ATOM 828 N N . PRO A 1 105 ? 11.417 5.920 18.395 1.00 66.12 105 PRO A N 1
ATOM 829 C CA . PRO A 1 105 ? 11.134 4.877 17.421 1.00 66.12 105 PRO A CA 1
ATOM 830 C C . PRO A 1 105 ? 11.426 5.368 16.005 1.00 66.12 105 PRO A C 1
ATOM 832 O O . PRO A 1 105 ? 11.001 6.444 15.595 1.00 66.12 105 PRO A O 1
ATOM 835 N N . ILE A 1 106 ? 12.154 4.552 15.243 1.00 65.19 106 ILE A N 1
ATOM 836 C CA . ILE A 1 106 ? 12.229 4.704 13.782 1.00 65.19 106 ILE A CA 1
ATOM 837 C C . ILE A 1 106 ? 10.924 4.191 13.153 1.00 65.19 106 ILE A C 1
ATOM 839 O O . ILE A 1 106 ? 10.545 4.622 12.065 1.00 65.19 106 ILE A O 1
ATOM 843 N N . MET A 1 107 ? 10.252 3.262 13.842 1.00 69.56 107 MET A N 1
ATOM 844 C CA . MET A 1 107 ? 9.038 2.596 13.400 1.00 69.56 107 MET A CA 1
ATOM 845 C C . MET A 1 107 ? 8.075 2.443 14.574 1.00 69.56 107 MET A C 1
ATOM 847 O O . MET A 1 107 ? 8.467 1.897 15.605 1.00 69.56 107 MET A O 1
ATOM 851 N N . ASP A 1 108 ? 6.840 2.908 14.390 1.00 77.56 108 ASP A N 1
ATOM 852 C CA . ASP A 1 108 ? 5.753 2.692 15.342 1.00 77.56 108 ASP A CA 1
ATOM 853 C C . ASP A 1 108 ? 4.972 1.456 14.902 1.00 77.56 108 ASP A C 1
ATOM 855 O O . ASP A 1 108 ? 4.246 1.484 13.903 1.00 77.56 108 ASP A O 1
ATOM 859 N N . PHE A 1 109 ? 5.173 0.361 15.626 1.00 89.12 109 PHE A N 1
ATOM 860 C CA . PHE A 1 109 ? 4.429 -0.875 15.433 1.00 89.12 109 PHE A CA 1
ATOM 861 C C . PHE A 1 109 ? 3.250 -0.905 16.408 1.00 89.12 109 PHE A C 1
ATOM 863 O O . PHE A 1 109 ? 3.438 -0.678 17.602 1.00 89.12 109 PHE A O 1
ATOM 870 N N . SER A 1 110 ? 2.038 -1.168 15.926 1.00 93.25 110 SER A N 1
ATOM 871 C CA . SER A 1 110 ? 0.810 -1.065 16.721 1.00 93.25 110 SER A CA 1
ATOM 872 C C . SER A 1 110 ? 0.076 -2.402 16.840 1.00 93.25 110 SER A C 1
ATOM 874 O O . SER A 1 110 ? 0.014 -3.176 15.890 1.00 93.25 110 SER A O 1
ATOM 876 N N . PHE A 1 111 ? -0.527 -2.646 18.000 1.00 94.75 111 PHE A N 1
ATOM 877 C CA . PHE A 1 111 ? -1.551 -3.674 18.187 1.00 94.75 111 PHE A CA 1
ATOM 878 C C . PHE A 1 111 ? -2.917 -2.996 18.184 1.00 94.75 111 PHE A C 1
ATOM 880 O O . PHE A 1 111 ? -3.170 -2.116 19.007 1.00 94.75 111 PHE A O 1
ATOM 887 N N . ILE A 1 112 ? -3.754 -3.346 17.216 1.00 96.00 112 ILE A N 1
ATOM 888 C CA . ILE A 1 112 ? -4.994 -2.634 16.896 1.00 96.00 112 ILE A CA 1
ATOM 889 C C . ILE A 1 112 ? -6.172 -3.542 17.233 1.00 96.00 112 ILE A C 1
ATOM 891 O O . ILE A 1 112 ? -6.155 -4.714 16.871 1.00 96.00 112 ILE A O 1
ATOM 895 N N . GLU A 1 113 ? -7.183 -3.014 17.916 1.00 95.31 113 GLU A N 1
ATOM 896 C CA . GLU A 1 113 ? -8.421 -3.753 18.183 1.00 95.31 113 GLU A CA 1
ATOM 897 C C . GLU A 1 113 ? -9.151 -4.057 16.873 1.00 95.31 113 GLU A C 1
ATOM 899 O O . GLU A 1 113 ? -9.184 -3.216 15.969 1.00 95.31 113 GLU A O 1
ATOM 904 N N . ASN A 1 114 ? -9.774 -5.234 16.790 1.00 94.88 114 ASN A N 1
ATOM 905 C CA . ASN A 1 114 ? -10.533 -5.663 15.617 1.00 94.88 114 ASN A CA 1
ATOM 906 C C . ASN A 1 114 ? -11.541 -4.597 15.153 1.00 94.88 114 ASN A C 1
ATOM 908 O O . ASN A 1 114 ? -11.497 -4.136 14.015 1.00 94.88 114 ASN A O 1
ATOM 912 N N . GLU A 1 115 ? -12.375 -4.106 16.073 1.00 94.19 115 GLU A N 1
ATOM 913 C CA . GLU A 1 115 ? -13.422 -3.117 15.775 1.00 94.19 115 GLU A CA 1
ATOM 914 C C . GLU A 1 115 ? -12.898 -1.760 15.277 1.00 94.19 115 GLU A C 1
ATOM 916 O O . GLU A 1 115 ? -13.624 -0.995 14.631 1.00 94.19 115 GLU A O 1
ATOM 921 N N . SER A 1 116 ? -11.628 -1.463 15.555 1.00 95.50 116 SER A N 1
ATOM 922 C CA . SER A 1 116 ? -10.964 -0.237 15.125 1.00 95.50 116 SER A CA 1
ATOM 923 C C . SER A 1 116 ? -10.312 -0.376 13.749 1.00 95.50 116 SER A C 1
ATOM 925 O O . SER A 1 116 ? -10.069 0.642 13.090 1.00 95.50 116 SER A O 1
ATOM 927 N N . ALA A 1 117 ? -10.034 -1.596 13.282 1.00 96.75 117 ALA A N 1
ATOM 928 C CA . ALA A 1 117 ? -9.401 -1.844 11.994 1.00 96.75 117 ALA A CA 1
ATOM 929 C C . ALA A 1 117 ? -10.384 -1.633 10.826 1.00 96.75 117 ALA A C 1
ATOM 931 O O . ALA A 1 117 ? -11.502 -2.132 10.810 1.00 96.75 117 ALA A O 1
ATOM 932 N N . ILE A 1 118 ? -9.962 -0.870 9.813 1.00 97.00 118 ILE A N 1
ATOM 933 C CA . ILE A 1 118 ? -10.814 -0.472 8.676 1.00 97.00 118 ILE A CA 1
ATOM 934 C C . ILE A 1 118 ? -10.356 -1.120 7.371 1.00 97.00 118 ILE A C 1
ATOM 936 O O . ILE A 1 118 ? -11.176 -1.531 6.546 1.00 97.00 118 ILE A O 1
ATOM 940 N N . ALA A 1 119 ? -9.045 -1.156 7.146 1.00 98.06 119 ALA A N 1
ATOM 941 C CA . ALA A 1 119 ? -8.454 -1.733 5.949 1.00 98.06 119 ALA A CA 1
ATOM 942 C C . ALA A 1 119 ? -7.000 -2.136 6.198 1.00 98.06 119 ALA A C 1
ATOM 944 O O . ALA A 1 119 ? -6.318 -1.549 7.037 1.00 98.06 119 ALA A O 1
ATOM 945 N N . VAL A 1 120 ? -6.503 -3.083 5.408 1.00 98.38 120 VAL A N 1
ATOM 946 C CA . VAL A 1 120 ? -5.094 -3.487 5.380 1.00 98.38 120 VAL A CA 1
ATOM 947 C C . VAL A 1 120 ? -4.531 -3.310 3.974 1.00 98.38 120 VAL A C 1
ATOM 949 O O . VAL A 1 120 ? -5.209 -3.573 2.981 1.00 98.38 120 VAL A O 1
ATOM 952 N N . ILE A 1 121 ? -3.273 -2.883 3.871 1.00 98.50 121 ILE A N 1
ATOM 953 C CA . ILE A 1 121 ? -2.538 -2.800 2.605 1.00 98.50 121 ILE A CA 1
ATOM 954 C C . ILE A 1 121 ? -1.281 -3.650 2.718 1.00 98.50 121 ILE A C 1
ATOM 956 O O . ILE A 1 121 ? -0.385 -3.311 3.483 1.00 98.50 121 ILE A O 1
ATOM 960 N N . SER A 1 122 ? -1.180 -4.707 1.912 1.00 97.44 122 SER A N 1
ATOM 961 C CA . SER A 1 122 ? 0.076 -5.438 1.739 1.00 97.44 122 SER A CA 1
ATOM 962 C C . SER A 1 122 ? 0.977 -4.711 0.744 1.00 97.44 122 SER A C 1
ATOM 964 O O . SER A 1 122 ? 0.533 -4.287 -0.326 1.00 97.44 122 SER A O 1
ATOM 966 N N . CYS A 1 123 ? 2.254 -4.573 1.081 1.00 96.62 123 CYS A N 1
ATOM 967 C CA . CYS A 1 123 ? 3.235 -3.801 0.335 1.00 96.62 123 CYS A CA 1
ATOM 968 C C . CYS A 1 123 ? 4.301 -4.715 -0.276 1.00 96.62 123 CYS A C 1
ATOM 970 O O . CYS A 1 123 ? 4.970 -5.481 0.412 1.00 96.62 123 CYS A O 1
ATOM 972 N N . LYS A 1 124 ? 4.535 -4.607 -1.588 1.00 95.06 124 LYS A N 1
ATOM 973 C CA . LYS A 1 124 ? 5.564 -5.403 -2.281 1.00 95.06 124 LYS A CA 1
ATOM 974 C C . LYS A 1 124 ? 6.493 -4.494 -3.085 1.00 95.06 124 LYS A C 1
ATOM 976 O O . LYS A 1 124 ? 6.071 -3.788 -3.991 1.00 95.06 124 LYS A O 1
ATOM 981 N N . SER A 1 125 ? 7.799 -4.537 -2.821 1.00 93.12 125 SER A N 1
ATOM 982 C CA . SER A 1 125 ? 8.755 -3.708 -3.578 1.00 93.12 125 SER A CA 1
ATOM 983 C C . SER A 1 125 ? 8.804 -4.081 -5.065 1.00 93.12 125 SER A C 1
ATOM 985 O O . SER A 1 125 ? 8.912 -3.226 -5.933 1.00 93.12 125 SER A O 1
ATOM 987 N N . PHE A 1 126 ? 8.706 -5.356 -5.424 1.00 93.12 126 PHE A N 1
ATOM 988 C CA . PHE A 1 126 ? 8.575 -5.755 -6.824 1.00 93.12 126 PHE A CA 1
ATOM 989 C C . PHE A 1 126 ? 7.628 -6.933 -6.940 1.00 93.12 126 PHE A C 1
ATOM 991 O O . PHE A 1 126 ? 7.925 -8.014 -6.421 1.00 93.12 126 PHE A O 1
ATOM 998 N N . LEU A 1 127 ? 6.513 -6.722 -7.632 1.00 95.06 127 LEU A N 1
ATOM 999 C CA . LEU A 1 127 ? 5.462 -7.718 -7.733 1.00 95.06 127 LEU A CA 1
ATOM 1000 C C . LEU A 1 127 ? 5.520 -8.471 -9.063 1.00 95.06 127 LEU A C 1
ATOM 1002 O O . LEU A 1 127 ? 5.590 -7.892 -10.147 1.00 95.06 127 LEU A O 1
ATOM 1006 N N . GLU A 1 128 ? 5.472 -9.793 -8.947 1.00 94.31 128 GLU A N 1
ATOM 1007 C CA . GLU A 1 128 ? 5.299 -10.731 -10.051 1.00 94.31 128 GLU A CA 1
ATOM 1008 C C . GLU A 1 128 ? 4.021 -11.522 -9.783 1.00 94.31 128 GLU A C 1
ATOM 1010 O O . GLU A 1 128 ? 3.747 -11.844 -8.628 1.00 94.31 128 GLU A O 1
ATOM 1015 N N . THR A 1 129 ? 3.273 -11.890 -10.825 1.00 94.81 129 THR A N 1
ATOM 1016 C CA . THR A 1 129 ? 1.994 -12.610 -10.686 1.00 94.81 129 THR A CA 1
ATOM 1017 C C . THR A 1 129 ? 2.115 -13.875 -9.827 1.00 94.81 129 THR A C 1
ATOM 1019 O O . THR A 1 129 ? 1.250 -14.159 -9.007 1.00 94.81 129 THR A O 1
ATOM 1022 N N . ALA A 1 130 ? 3.229 -14.606 -9.949 1.00 93.88 130 ALA A N 1
ATOM 1023 C CA . ALA A 1 130 ? 3.494 -15.824 -9.178 1.00 93.88 130 ALA A CA 1
ATOM 1024 C C . ALA A 1 130 ? 3.774 -15.590 -7.678 1.00 93.88 130 ALA A C 1
ATOM 1026 O O . ALA A 1 130 ? 3.855 -16.554 -6.926 1.00 93.88 130 ALA A O 1
ATOM 1027 N N . LYS A 1 131 ? 3.961 -14.336 -7.246 1.00 93.19 131 LYS A N 1
ATOM 1028 C CA . LYS A 1 131 ? 4.250 -13.955 -5.853 1.00 93.19 131 LYS A CA 1
ATOM 1029 C C . LYS A 1 131 ? 3.051 -13.339 -5.131 1.00 93.19 131 LYS A C 1
ATOM 1031 O O . LYS A 1 131 ? 3.217 -12.817 -4.035 1.00 93.19 131 LYS A O 1
ATOM 1036 N N . ILE A 1 132 ? 1.878 -13.341 -5.756 1.00 96.44 132 ILE A N 1
ATOM 1037 C CA . ILE A 1 132 ? 0.644 -12.899 -5.108 1.00 96.44 132 ILE A CA 1
ATOM 1038 C C . ILE A 1 132 ? 0.222 -13.994 -4.124 1.00 96.44 132 ILE A C 1
ATOM 1040 O O . ILE A 1 132 ? 0.016 -15.146 -4.515 1.00 96.44 132 ILE A O 1
ATOM 1044 N N . GLU A 1 133 ? 0.149 -13.634 -2.846 1.00 94.06 133 GLU A N 1
ATOM 1045 C CA . GLU A 1 133 ? -0.145 -14.537 -1.734 1.00 94.06 133 GLU A CA 1
ATOM 1046 C C . GLU A 1 133 ? -1.660 -14.713 -1.602 1.00 94.06 133 GLU A C 1
ATOM 1048 O O . GLU A 1 133 ? -2.362 -13.829 -1.125 1.00 94.06 133 GLU A O 1
ATOM 1053 N N . LYS A 1 134 ? -2.169 -15.870 -2.035 1.00 94.38 134 LYS A N 1
ATOM 1054 C CA . LYS A 1 134 ? -3.608 -16.182 -2.003 1.00 94.38 134 LYS A CA 1
ATOM 1055 C C . LYS A 1 134 ? -4.204 -16.264 -0.607 1.00 94.38 134 LYS A C 1
ATOM 1057 O O . LYS A 1 134 ? -5.369 -15.952 -0.417 1.00 94.38 134 LYS A O 1
ATOM 1062 N N . GLU A 1 135 ? -3.413 -16.741 0.341 1.00 95.69 135 GLU A N 1
ATOM 1063 C CA . GLU A 1 135 ? -3.876 -17.014 1.700 1.00 95.69 135 GLU A CA 1
ATOM 1064 C C . GLU A 1 135 ? -3.922 -15.738 2.545 1.00 95.69 135 GLU A C 1
ATOM 1066 O O . GLU A 1 135 ? -4.613 -15.708 3.557 1.00 95.69 135 GLU A O 1
ATOM 1071 N N . TYR A 1 136 ? -3.224 -14.673 2.129 1.00 96.75 136 TYR A N 1
ATOM 1072 C CA . TYR A 1 136 ? -3.083 -13.469 2.941 1.00 96.75 136 TYR A CA 1
ATOM 1073 C C . TYR A 1 136 ? -4.421 -12.746 3.169 1.00 96.75 136 TYR A C 1
ATOM 1075 O O . TYR A 1 136 ? -4.762 -12.552 4.335 1.00 96.75 136 TYR A O 1
ATOM 1083 N N . PRO A 1 137 ? -5.243 -12.427 2.142 1.00 97.25 137 PRO A N 1
ATOM 1084 C CA . PRO A 1 137 ? -6.559 -11.831 2.383 1.00 97.25 137 PRO A CA 1
ATOM 1085 C C . PRO A 1 137 ? -7.474 -12.728 3.226 1.00 97.25 137 PRO A C 1
ATOM 1087 O O . PRO A 1 137 ? -8.123 -12.236 4.141 1.00 97.25 137 PRO A O 1
ATOM 1090 N N . GLY A 1 138 ? -7.467 -14.044 2.978 1.00 96.31 138 GLY A N 1
ATOM 1091 C CA . GLY A 1 138 ? -8.264 -15.003 3.752 1.00 96.31 138 GLY A CA 1
ATOM 1092 C C . GLY A 1 138 ? -7.843 -15.097 5.221 1.00 96.31 138 GLY A C 1
ATOM 1093 O O . GLY A 1 138 ? -8.686 -15.263 6.092 1.00 96.31 138 GLY A O 1
ATOM 1094 N N . SER A 1 139 ? -6.556 -14.916 5.531 1.00 95.56 139 SER A N 1
ATOM 1095 C CA . SER A 1 139 ? -6.076 -14.877 6.921 1.00 95.56 139 SER A CA 1
ATOM 1096 C C . SER A 1 139 ? -6.527 -13.639 7.709 1.00 95.56 139 SER A C 1
ATOM 1098 O O . SER A 1 139 ? -6.372 -13.609 8.927 1.00 95.56 139 SER A O 1
ATOM 1100 N N . LEU A 1 140 ? -7.066 -12.628 7.019 1.00 96.88 140 LEU A N 1
ATOM 1101 C CA . LEU A 1 140 ? -7.603 -11.393 7.596 1.00 96.88 140 LEU A CA 1
ATOM 1102 C C . LEU A 1 140 ? -9.141 -11.366 7.585 1.00 96.88 140 LEU A C 1
ATOM 1104 O O . LEU A 1 140 ? -9.742 -10.366 7.984 1.00 96.88 140 LEU A O 1
ATOM 1108 N N . GLU A 1 141 ? -9.783 -12.450 7.139 1.00 94.12 141 GLU A N 1
ATOM 1109 C CA . GLU A 1 141 ? -11.235 -12.593 7.187 1.00 94.12 141 GLU A CA 1
ATOM 1110 C C . GLU A 1 141 ? -11.722 -12.510 8.642 1.00 94.12 141 GLU A C 1
ATOM 1112 O O . GLU A 1 141 ? -11.167 -13.148 9.537 1.00 94.12 141 GLU A O 1
ATOM 1117 N N . GLY A 1 142 ? -12.737 -11.679 8.885 1.00 92.25 142 GLY A N 1
ATOM 1118 C CA . GLY A 1 142 ? -13.247 -11.391 10.229 1.00 92.25 142 GLY A CA 1
ATOM 1119 C C . GLY A 1 142 ? -12.471 -10.321 11.010 1.00 92.25 142 GLY A C 1
ATOM 1120 O O . GLY A 1 142 ? -12.935 -9.941 12.081 1.00 92.25 142 GLY A O 1
ATOM 1121 N N . TYR A 1 143 ? -11.348 -9.818 10.476 1.00 95.50 143 TYR A N 1
ATOM 1122 C CA . TYR A 1 143 ? -10.598 -8.691 11.052 1.00 95.50 143 TYR A CA 1
ATOM 1123 C C . TYR A 1 143 ? -10.789 -7.381 10.280 1.00 95.50 143 TYR A C 1
ATOM 1125 O O . TYR A 1 143 ? -10.830 -6.305 10.864 1.00 95.50 143 TYR A O 1
ATOM 1133 N N . VAL A 1 144 ? -10.865 -7.445 8.945 1.00 95.62 144 VAL A N 1
ATOM 1134 C CA . VAL A 1 144 ? -11.106 -6.274 8.085 1.00 95.62 144 VAL A CA 1
ATOM 1135 C C . VAL A 1 144 ? -11.891 -6.648 6.835 1.00 95.62 144 VAL A C 1
ATOM 1137 O O . VAL A 1 144 ? -11.679 -7.702 6.241 1.00 95.62 144 VAL A O 1
ATOM 1140 N N . ASP A 1 145 ? -12.722 -5.721 6.359 1.00 93.31 145 ASP A N 1
ATOM 1141 C CA . ASP A 1 145 ? -13.483 -5.898 5.113 1.00 93.31 145 ASP A CA 1
ATOM 1142 C C . ASP A 1 145 ? -12.655 -5.617 3.850 1.00 93.31 145 ASP A C 1
ATOM 1144 O O . ASP A 1 145 ? -13.036 -5.991 2.739 1.00 93.31 145 ASP A O 1
ATOM 1148 N N . LYS A 1 146 ? -11.551 -4.870 3.984 1.00 96.94 146 LYS A N 1
ATOM 1149 C CA . LYS A 1 146 ? -10.762 -4.381 2.848 1.00 96.94 146 LYS A CA 1
ATOM 1150 C C . LYS A 1 146 ? -9.299 -4.753 2.998 1.00 96.94 146 LYS A C 1
ATOM 1152 O O . LYS A 1 146 ? -8.600 -4.222 3.856 1.00 96.94 146 LYS A O 1
ATOM 1157 N N . VAL A 1 147 ? -8.820 -5.593 2.085 1.00 98.31 147 VAL A N 1
ATOM 1158 C CA . VAL A 1 147 ? -7.398 -5.911 1.932 1.00 98.31 147 VAL A CA 1
ATOM 1159 C C . VAL A 1 147 ? -6.946 -5.482 0.540 1.00 98.31 147 VAL A C 1
ATOM 1161 O O . VAL A 1 147 ? -7.472 -5.951 -0.469 1.00 98.31 147 VAL A O 1
ATOM 1164 N N . TRP A 1 148 ? -5.975 -4.580 0.459 1.00 98.50 148 TRP A N 1
ATOM 1165 C CA . TRP A 1 148 ? -5.420 -4.074 -0.797 1.00 98.50 148 TRP A CA 1
ATOM 1166 C C . TRP A 1 148 ? -3.977 -4.526 -0.992 1.00 98.50 148 TRP A C 1
ATOM 1168 O O . TRP A 1 148 ? -3.259 -4.804 -0.033 1.00 98.50 148 TRP A O 1
ATOM 1178 N N . LEU A 1 149 ? -3.538 -4.575 -2.250 1.00 98.38 149 LEU A N 1
ATOM 1179 C CA . LEU A 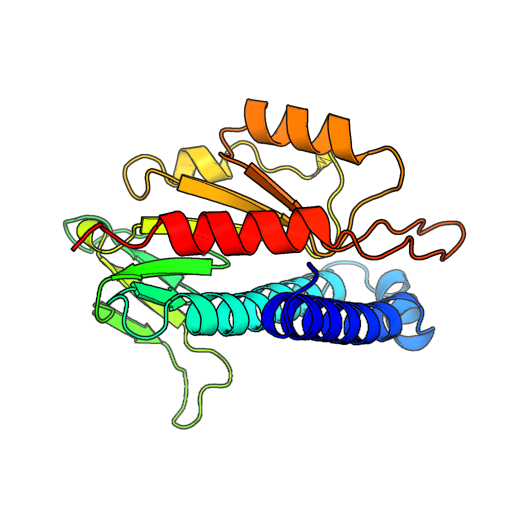1 149 ? -2.146 -4.829 -2.599 1.00 98.38 149 LEU A CA 1
ATOM 1180 C C . LEU A 1 149 ? -1.537 -3.585 -3.244 1.00 98.38 149 LEU A C 1
ATOM 1182 O O . LEU A 1 149 ? -2.042 -3.085 -4.248 1.00 98.38 149 LEU A O 1
ATOM 1186 N N . PHE A 1 150 ? -0.422 -3.109 -2.701 1.00 98.31 150 PHE A N 1
ATOM 1187 C CA . PHE A 1 150 ? 0.341 -2.003 -3.262 1.00 98.31 150 PHE A CA 1
ATOM 1188 C C . PHE A 1 150 ? 1.749 -2.475 -3.614 1.00 98.31 150 PHE A C 1
ATOM 1190 O O . PHE A 1 150 ? 2.515 -2.915 -2.757 1.00 98.31 150 PHE A O 1
ATOM 1197 N N . ALA A 1 151 ? 2.124 -2.364 -4.883 1.00 97.06 151 ALA A N 1
ATOM 1198 C CA . ALA A 1 151 ? 3.488 -2.609 -5.316 1.00 97.06 151 ALA A CA 1
ATOM 1199 C C . ALA A 1 151 ? 4.236 -1.299 -5.558 1.00 97.06 151 ALA A C 1
ATOM 1201 O O . ALA A 1 151 ? 3.697 -0.359 -6.122 1.00 97.06 151 ALA A O 1
ATOM 1202 N N . GLU A 1 152 ? 5.520 -1.229 -5.229 1.00 95.88 152 GLU A N 1
ATOM 1203 C CA . GLU A 1 152 ? 6.327 -0.113 -5.729 1.00 95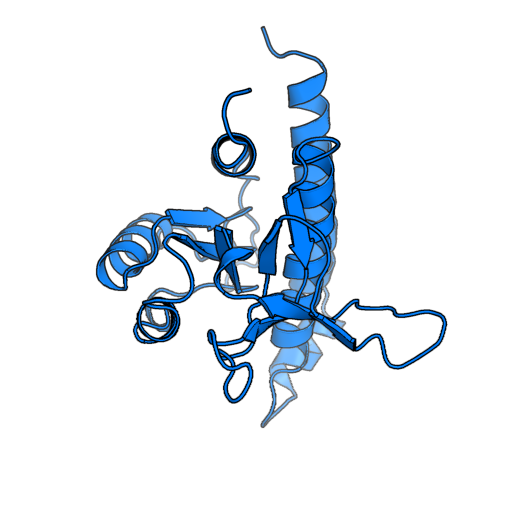.88 152 GLU A CA 1
ATOM 1204 C C . GLU A 1 152 ? 6.392 -0.188 -7.266 1.00 95.88 152 GLU A C 1
ATOM 1206 O O . GLU A 1 152 ? 6.063 0.775 -7.957 1.00 95.88 152 GLU A O 1
ATOM 1211 N N . CYS A 1 153 ? 6.734 -1.356 -7.822 1.00 95.69 153 CYS A N 1
ATOM 1212 C CA . CYS A 1 153 ? 6.661 -1.587 -9.263 1.00 95.69 153 CYS A CA 1
ATOM 1213 C C . CYS A 1 153 ? 6.422 -3.055 -9.648 1.00 95.69 153 CYS A C 1
ATOM 1215 O O . CYS A 1 153 ? 6.517 -3.977 -8.834 1.00 95.69 153 CYS A O 1
ATOM 1217 N N . CYS A 1 154 ? 6.121 -3.269 -10.928 1.00 96.31 154 CYS A N 1
ATOM 1218 C CA . CYS A 1 154 ? 5.959 -4.584 -11.551 1.00 96.31 154 CYS A CA 1
ATOM 1219 C C . CYS A 1 154 ? 6.582 -4.607 -12.959 1.00 96.31 154 CYS A C 1
ATOM 1221 O O . CYS A 1 154 ? 7.105 -3.597 -13.437 1.00 96.31 154 CYS A O 1
ATOM 1223 N N . ARG A 1 155 ? 6.573 -5.762 -13.636 1.00 96.00 155 ARG A N 1
ATOM 1224 C CA . ARG A 1 155 ? 7.094 -5.861 -15.012 1.00 96.00 155 ARG A CA 1
ATOM 1225 C C . ARG A 1 155 ? 6.167 -5.158 -16.016 1.00 96.00 155 ARG A C 1
ATOM 1227 O O . ARG A 1 155 ? 4.947 -5.262 -15.875 1.00 96.00 155 ARG A O 1
ATOM 1234 N N . PRO A 1 156 ? 6.715 -4.538 -17.078 1.00 94.81 156 PRO A N 1
ATOM 1235 C CA . PRO A 1 156 ? 5.911 -4.110 -18.218 1.00 94.81 156 PRO A CA 1
ATOM 1236 C C . PRO A 1 156 ? 5.082 -5.278 -18.771 1.00 94.81 156 PRO A C 1
ATOM 1238 O O . PRO A 1 156 ? 5.592 -6.392 -18.899 1.00 94.81 156 PRO A O 1
ATOM 1241 N N . GLY A 1 157 ? 3.803 -5.034 -19.060 1.00 94.38 157 GLY A N 1
ATOM 1242 C CA . GLY A 1 157 ? 2.874 -6.042 -19.585 1.00 94.38 157 GLY A CA 1
ATOM 1243 C C . GLY A 1 157 ? 2.331 -7.054 -18.566 1.00 94.38 157 GLY A C 1
ATOM 1244 O O . GLY A 1 157 ? 1.491 -7.865 -18.931 1.00 94.38 157 GLY A O 1
ATOM 1245 N N . ALA A 1 158 ? 2.763 -7.022 -17.298 1.00 95.56 158 ALA A N 1
ATOM 1246 C CA . ALA A 1 158 ? 2.239 -7.920 -16.260 1.00 95.56 158 ALA A CA 1
ATOM 1247 C C . ALA A 1 158 ? 1.056 -7.331 -15.469 1.00 95.56 158 ALA A C 1
ATOM 1249 O O . ALA A 1 158 ? 0.466 -8.040 -14.660 1.00 95.56 158 ALA A O 1
ATOM 1250 N N . VAL A 1 159 ? 0.734 -6.049 -15.670 1.00 96.06 159 VAL A N 1
ATOM 1251 C CA . VAL A 1 159 ? -0.225 -5.290 -14.848 1.00 96.06 159 VAL A CA 1
ATOM 1252 C C . VAL A 1 159 ? -1.604 -5.944 -14.826 1.00 96.06 159 VAL A C 1
ATOM 1254 O O . VAL A 1 159 ? -2.130 -6.189 -13.743 1.00 96.06 159 VAL A O 1
ATOM 1257 N N . ASP A 1 160 ? -2.163 -6.267 -15.993 1.00 96.88 160 ASP A N 1
ATOM 1258 C CA . ASP A 1 160 ? -3.518 -6.822 -16.080 1.00 96.88 160 ASP A CA 1
ATOM 1259 C C . ASP A 1 160 ? -3.593 -8.215 -15.448 1.00 96.88 160 ASP A C 1
ATOM 1261 O O . ASP A 1 160 ? -4.457 -8.461 -14.612 1.00 96.88 160 ASP A O 1
ATOM 1265 N N . ASN A 1 161 ? -2.606 -9.074 -15.724 1.00 97.62 161 ASN A N 1
ATOM 1266 C CA . ASN A 1 161 ? -2.508 -10.400 -15.107 1.00 97.62 161 ASN A CA 1
ATOM 1267 C C . ASN A 1 161 ? -2.330 -10.323 -13.583 1.00 97.62 161 ASN A C 1
ATOM 1269 O O . ASN A 1 161 ? -2.812 -11.183 -12.852 1.00 97.62 161 ASN A O 1
ATOM 1273 N N . ILE A 1 162 ? -1.594 -9.324 -13.081 1.00 98.19 162 ILE A N 1
ATOM 1274 C CA . ILE A 1 162 ? -1.471 -9.085 -11.639 1.00 98.19 162 ILE A CA 1
ATOM 1275 C C . ILE A 1 162 ? -2.826 -8.668 -11.073 1.00 98.19 162 ILE A C 1
ATOM 1277 O O . ILE A 1 162 ? -3.240 -9.236 -10.072 1.00 98.19 162 ILE A O 1
ATOM 1281 N N . ARG A 1 163 ? -3.530 -7.727 -11.711 1.00 97.44 163 ARG A N 1
ATOM 1282 C CA . ARG A 1 163 ? -4.842 -7.259 -11.247 1.00 97.44 163 ARG A CA 1
ATOM 1283 C C . ARG A 1 163 ? -5.867 -8.395 -11.214 1.00 97.44 163 ARG A C 1
ATOM 1285 O O . ARG A 1 163 ? -6.527 -8.571 -10.196 1.00 97.44 163 ARG A O 1
ATOM 1292 N N . GLU A 1 164 ? -5.952 -9.191 -12.278 1.00 97.50 164 GLU A N 1
ATOM 1293 C CA . GLU A 1 164 ? -6.805 -10.385 -12.335 1.00 97.50 164 GLU A CA 1
ATOM 1294 C C . GLU A 1 164 ? -6.475 -11.339 -11.185 1.00 97.50 164 GLU A C 1
ATOM 1296 O O . GLU A 1 164 ? -7.348 -11.713 -10.404 1.00 97.50 164 GLU A O 1
ATOM 1301 N N . ARG A 1 165 ? -5.188 -11.647 -11.001 1.00 97.69 165 ARG A N 1
ATOM 1302 C CA . ARG A 1 165 ? -4.755 -12.555 -9.942 1.00 97.69 165 ARG A CA 1
ATOM 1303 C C . ARG A 1 165 ? -4.990 -12.007 -8.533 1.00 97.69 165 ARG A C 1
ATOM 1305 O O . ARG A 1 165 ? -5.272 -12.790 -7.629 1.00 97.69 165 ARG A O 1
ATOM 1312 N N . CYS A 1 166 ? -4.868 -10.700 -8.322 1.00 97.06 166 CYS A N 1
ATOM 1313 C CA . CYS A 1 166 ? -5.210 -10.056 -7.056 1.00 97.06 166 CYS A CA 1
ATOM 1314 C C . CYS A 1 166 ? -6.690 -10.261 -6.728 1.00 97.06 166 CYS A C 1
ATOM 1316 O O . CYS A 1 166 ? -7.001 -10.711 -5.626 1.00 97.06 166 CYS A O 1
ATOM 1318 N N . ASN A 1 167 ? -7.570 -10.032 -7.705 1.00 96.50 167 ASN A N 1
ATOM 1319 C CA . ASN A 1 167 ? -9.010 -10.220 -7.542 1.00 96.50 167 ASN A CA 1
ATOM 1320 C C . ASN A 1 167 ? -9.354 -11.690 -7.249 1.00 96.50 167 ASN A C 1
ATOM 1322 O O . ASN A 1 167 ? -10.085 -11.970 -6.305 1.00 96.50 167 ASN A O 1
ATOM 1326 N N . GLU A 1 168 ? -8.766 -12.641 -7.987 1.00 97.06 168 GLU A N 1
ATOM 1327 C CA . GLU A 1 168 ? -8.919 -14.085 -7.718 1.00 97.06 168 GLU A CA 1
ATOM 1328 C C . GLU A 1 168 ? -8.454 -14.499 -6.314 1.00 97.06 168 GLU A C 1
ATOM 1330 O O . GLU A 1 168 ? -8.863 -15.540 -5.803 1.00 97.06 168 GLU A O 1
ATOM 1335 N N . SER A 1 169 ? -7.537 -13.732 -5.724 1.00 97.06 169 SER A N 1
ATOM 1336 C CA . SER A 1 169 ? -6.941 -14.010 -4.416 1.00 97.06 169 SER A CA 1
ATOM 1337 C C . SER A 1 169 ? -7.681 -13.319 -3.266 1.00 97.06 169 SER A C 1
ATOM 1339 O O . SER A 1 169 ? -7.280 -13.484 -2.122 1.00 97.06 169 SER A O 1
ATOM 1341 N N . GLY A 1 170 ? -8.731 -12.540 -3.553 1.00 97.19 170 GLY A N 1
ATOM 1342 C CA . GLY A 1 170 ? -9.519 -11.826 -2.544 1.00 97.19 170 GLY A CA 1
ATOM 1343 C C . GLY A 1 170 ? -8.996 -10.435 -2.173 1.00 97.19 170 GLY A C 1
ATOM 1344 O O . GLY A 1 170 ? -9.522 -9.822 -1.249 1.00 97.19 170 GLY A O 1
ATOM 1345 N N . TYR A 1 171 ? -7.994 -9.899 -2.877 1.00 98.19 171 TYR A N 1
ATOM 1346 C CA . TYR A 1 171 ? -7.629 -8.490 -2.711 1.00 98.19 171 TYR A CA 1
ATOM 1347 C C . TYR A 1 171 ? -8.687 -7.598 -3.364 1.00 98.19 171 TYR A C 1
ATOM 1349 O O . TYR A 1 171 ? -9.080 -7.826 -4.506 1.00 98.19 171 TYR A O 1
ATOM 1357 N N . GLY A 1 172 ? -9.093 -6.532 -2.675 1.00 96.38 172 GLY A N 1
ATOM 1358 C CA . GLY A 1 172 ? -10.083 -5.585 -3.186 1.00 96.38 172 GLY A CA 1
ATOM 1359 C C . GLY A 1 172 ? -9.549 -4.666 -4.288 1.00 96.38 172 GLY A C 1
ATOM 1360 O O . GLY A 1 172 ? -10.325 -4.166 -5.097 1.00 96.38 172 GLY A O 1
ATOM 1361 N N . ASN A 1 173 ? -8.235 -4.414 -4.325 1.00 97.06 173 ASN A N 1
ATOM 1362 C CA . ASN A 1 173 ? -7.611 -3.613 -5.377 1.00 97.06 173 ASN A CA 1
ATOM 1363 C C . ASN A 1 173 ? -6.093 -3.845 -5.470 1.00 97.06 173 ASN A C 1
ATOM 1365 O O . ASN A 1 173 ? -5.461 -4.324 -4.522 1.00 97.06 173 ASN A O 1
ATOM 1369 N N . PHE A 1 174 ? -5.514 -3.459 -6.609 1.00 98.00 174 PHE A N 1
ATOM 1370 C CA . PHE A 1 174 ? -4.080 -3.484 -6.874 1.00 98.00 174 PHE A CA 1
ATOM 1371 C C . PHE A 1 174 ? -3.584 -2.126 -7.372 1.00 98.00 174 PHE A C 1
ATOM 1373 O O . PHE A 1 174 ? -4.031 -1.628 -8.407 1.00 98.00 174 PHE A O 1
ATOM 1380 N N . TRP A 1 175 ? -2.579 -1.591 -6.682 1.00 98.25 175 TRP A N 1
ATOM 1381 C CA . TRP A 1 175 ? -1.946 -0.318 -7.002 1.00 98.25 175 TRP A CA 1
ATOM 1382 C C . TRP A 1 175 ? -0.448 -0.481 -7.248 1.00 98.25 175 TRP A C 1
ATOM 1384 O O . TRP A 1 175 ? 0.200 -1.351 -6.667 1.00 98.25 175 TRP A O 1
ATOM 1394 N N . TYR A 1 176 ? 0.123 0.385 -8.083 1.00 97.62 176 TYR A N 1
ATOM 1395 C CA . TYR A 1 176 ? 1.561 0.474 -8.284 1.00 97.62 176 TYR A CA 1
ATOM 1396 C C . TYR A 1 176 ? 2.031 1.872 -8.696 1.00 97.62 176 TYR A C 1
ATOM 1398 O O . TYR A 1 176 ? 1.251 2.655 -9.243 1.00 97.62 176 TYR A O 1
ATOM 1406 N N . PHE A 1 177 ? 3.311 2.191 -8.463 1.00 96.75 177 PHE A N 1
ATOM 1407 C CA . PHE A 1 177 ? 3.871 3.486 -8.868 1.00 96.75 177 PHE A CA 1
ATOM 1408 C C . PHE A 1 177 ? 4.338 3.515 -10.323 1.00 96.75 177 PHE A C 1
ATOM 1410 O O . PHE A 1 177 ? 4.095 4.499 -11.010 1.00 96.75 177 PHE A O 1
ATOM 1417 N N . TYR A 1 178 ? 5.042 2.484 -10.793 1.00 96.25 178 TYR A N 1
ATOM 1418 C CA . TYR A 1 178 ? 5.616 2.440 -12.147 1.00 96.25 178 TYR A CA 1
ATOM 1419 C C . TYR A 1 178 ? 5.923 1.000 -12.589 1.00 96.25 178 TYR A C 1
ATOM 1421 O O . TYR A 1 178 ? 5.773 0.047 -11.820 1.00 96.25 178 TYR A O 1
ATOM 1429 N N . THR A 1 179 ? 6.369 0.814 -13.833 1.00 96.38 179 THR A N 1
ATOM 1430 C CA . THR A 1 179 ? 6.853 -0.488 -14.333 1.00 96.38 179 THR A CA 1
ATOM 1431 C C . THR A 1 179 ? 8.372 -0.518 -14.444 1.00 96.38 179 THR A C 1
ATOM 1433 O O . THR A 1 179 ? 8.971 0.481 -14.822 1.00 96.38 179 THR A O 1
ATOM 1436 N N . TRP A 1 180 ? 9.009 -1.662 -14.203 1.00 94.25 180 TRP A N 1
ATOM 1437 C CA . TRP A 1 180 ? 10.460 -1.813 -14.322 1.00 94.25 180 TRP A CA 1
ATOM 1438 C C . TRP A 1 180 ? 10.844 -3.040 -15.152 1.00 94.25 180 TRP A C 1
ATOM 1440 O O . TRP A 1 180 ? 10.546 -4.181 -14.786 1.00 94.25 180 TRP A O 1
ATOM 1450 N N . ASP A 1 181 ? 11.548 -2.812 -16.260 1.00 91.88 181 ASP A N 1
ATOM 1451 C CA . ASP A 1 181 ? 12.218 -3.863 -17.023 1.00 91.88 181 ASP A CA 1
ATOM 1452 C C . ASP A 1 181 ? 13.592 -4.131 -16.399 1.00 91.88 181 ASP A C 1
ATOM 1454 O O . ASP A 1 181 ? 14.567 -3.422 -16.656 1.00 91.88 181 ASP A O 1
ATOM 1458 N N . LYS A 1 182 ? 13.680 -5.178 -15.571 1.00 86.06 182 LYS A N 1
ATOM 1459 C CA . LYS A 1 182 ? 14.929 -5.580 -14.906 1.00 86.06 182 LYS A CA 1
ATOM 1460 C C . LYS A 1 182 ? 16.034 -5.982 -15.895 1.00 86.06 182 LYS A C 1
ATOM 1462 O O . LYS A 1 182 ? 17.210 -5.826 -15.569 1.00 86.06 182 LYS A O 1
ATOM 1467 N N . THR A 1 183 ? 15.679 -6.485 -17.078 1.00 86.00 183 THR A N 1
ATOM 1468 C CA . THR A 1 183 ? 16.641 -6.941 -18.092 1.00 86.00 183 THR A CA 1
ATOM 1469 C C . THR A 1 183 ? 17.275 -5.751 -18.797 1.00 86.00 183 THR A C 1
ATOM 1471 O O . THR A 1 183 ? 18.497 -5.677 -18.905 1.00 86.00 183 THR A O 1
ATOM 1474 N N . LYS A 1 184 ? 16.450 -4.794 -19.232 1.00 87.75 184 LYS A N 1
ATOM 1475 C CA . LYS A 1 184 ? 16.919 -3.571 -19.901 1.00 87.75 184 LYS A CA 1
ATOM 1476 C C . LYS A 1 184 ? 17.349 -2.477 -18.923 1.00 87.75 184 LYS A C 1
ATOM 1478 O O . LYS A 1 184 ? 17.946 -1.495 -19.343 1.00 87.75 184 LYS A O 1
ATOM 1483 N N . LYS A 1 185 ? 17.052 -2.651 -17.631 1.00 85.56 185 LYS A N 1
ATOM 1484 C CA . LYS A 1 185 ? 17.200 -1.648 -16.565 1.00 85.56 185 LYS A CA 1
ATOM 1485 C C . LYS A 1 185 ? 16.450 -0.347 -16.873 1.00 85.56 185 LYS A C 1
ATOM 1487 O O . LYS A 1 185 ? 16.930 0.732 -16.550 1.00 85.56 185 LYS A O 1
ATOM 1492 N N . ILE A 1 186 ? 15.273 -0.466 -17.484 1.00 89.19 186 ILE A N 1
ATOM 1493 C CA . ILE A 1 186 ? 14.436 0.676 -17.863 1.00 89.19 186 ILE A CA 1
ATOM 1494 C C . ILE A 1 186 ? 13.292 0.801 -16.865 1.00 89.19 186 ILE A C 1
ATOM 1496 O O . ILE A 1 186 ? 12.544 -0.155 -16.643 1.00 89.19 186 ILE A O 1
ATOM 1500 N N . ILE A 1 187 ? 13.164 1.983 -16.275 1.00 90.94 187 ILE A N 1
ATOM 1501 C CA . ILE A 1 187 ? 12.003 2.391 -15.488 1.00 90.94 187 ILE A CA 1
ATOM 1502 C C . ILE A 1 187 ? 11.013 3.061 -16.441 1.00 90.94 187 ILE A C 1
ATOM 1504 O O . ILE A 1 187 ? 11.390 3.913 -17.239 1.00 90.94 187 ILE A O 1
ATOM 1508 N N . GLY A 1 188 ? 9.767 2.600 -16.412 1.00 92.19 188 GLY A N 1
ATOM 1509 C CA . GLY A 1 188 ? 8.665 3.208 -17.147 1.00 92.19 188 GLY A CA 1
ATOM 1510 C C . GLY A 1 188 ? 8.142 4.453 -16.441 1.00 92.19 188 GLY A C 1
ATOM 1511 O O . GLY A 1 188 ? 8.472 4.713 -15.284 1.00 92.19 188 GLY A O 1
ATOM 1512 N N . GLU A 1 189 ? 7.289 5.196 -17.137 1.00 93.69 189 GLU A N 1
ATOM 1513 C CA . GLU A 1 189 ? 6.710 6.431 -16.613 1.00 93.69 189 GLU A CA 1
ATOM 1514 C C . GLU A 1 189 ? 5.920 6.212 -15.306 1.00 93.69 189 GLU A C 1
ATOM 1516 O O . GLU A 1 189 ? 5.284 5.163 -15.128 1.00 93.69 189 GLU A O 1
ATOM 1521 N N . PRO A 1 190 ? 5.913 7.207 -14.397 1.00 95.50 190 PRO A N 1
ATOM 1522 C CA . PRO A 1 190 ? 5.042 7.214 -13.228 1.00 95.50 190 PRO A CA 1
ATOM 1523 C C . PRO A 1 190 ? 3.568 7.024 -13.597 1.00 95.50 190 PRO A C 1
ATOM 1525 O O . PRO A 1 190 ? 3.009 7.777 -14.396 1.00 95.50 190 PRO A O 1
ATOM 1528 N N . ASN A 1 191 ? 2.898 6.078 -12.944 1.00 95.88 191 ASN A N 1
ATOM 1529 C CA . ASN A 1 191 ? 1.462 5.882 -13.075 1.00 95.88 191 ASN A CA 1
ATOM 1530 C C . ASN A 1 191 ? 0.699 6.853 -12.162 1.00 95.88 191 ASN A C 1
ATOM 1532 O O . ASN A 1 191 ? 0.243 6.513 -11.068 1.00 95.88 191 ASN A O 1
ATOM 1536 N N . ILE A 1 192 ? 0.589 8.096 -12.629 1.00 95.44 192 ILE A N 1
ATOM 1537 C CA . ILE A 1 192 ? -0.057 9.192 -11.901 1.00 95.44 192 ILE A CA 1
ATOM 1538 C C . ILE A 1 192 ? -1.530 8.892 -11.616 1.00 95.44 192 ILE A C 1
ATOM 1540 O O . ILE A 1 192 ? -2.001 9.158 -10.514 1.00 95.44 192 ILE A O 1
ATOM 1544 N N . GLU A 1 193 ? -2.265 8.356 -12.588 1.00 95.31 193 GLU A N 1
ATOM 1545 C CA . GLU A 1 193 ? -3.696 8.081 -12.421 1.00 95.31 193 GLU A CA 1
ATOM 1546 C C . GLU A 1 193 ? -3.928 7.029 -11.343 1.00 95.31 193 GLU A C 1
ATOM 1548 O O . GLU A 1 193 ? -4.748 7.229 -10.451 1.00 95.31 193 GLU A O 1
ATOM 1553 N N . ASN A 1 194 ? -3.136 5.959 -11.356 1.00 95.19 194 ASN A N 1
ATOM 1554 C CA . ASN A 1 194 ? -3.211 4.923 -10.339 1.00 95.19 194 ASN A CA 1
ATOM 1555 C C . ASN A 1 194 ? -2.887 5.461 -8.936 1.00 95.19 194 ASN A C 1
ATOM 1557 O O . ASN A 1 194 ? -3.537 5.080 -7.967 1.00 95.19 194 ASN A O 1
ATOM 1561 N N . TRP A 1 195 ? -1.918 6.373 -8.822 1.00 96.31 195 TRP A N 1
ATOM 1562 C CA . TRP A 1 195 ? -1.612 7.039 -7.555 1.00 96.31 195 TRP A CA 1
ATOM 1563 C C . TRP A 1 195 ? -2.763 7.913 -7.053 1.00 96.31 195 TRP A C 1
ATOM 1565 O O . TRP A 1 195 ? -3.112 7.862 -5.878 1.00 96.31 195 TRP A O 1
ATOM 1575 N N . LEU A 1 196 ? -3.371 8.710 -7.931 1.00 96.06 196 LEU A N 1
ATOM 1576 C CA . LEU A 1 196 ? -4.483 9.578 -7.547 1.00 96.06 196 LEU A CA 1
ATOM 1577 C C . LEU A 1 196 ? -5.714 8.767 -7.138 1.00 96.06 196 LEU A C 1
ATOM 1579 O O . LEU A 1 196 ? -6.285 9.056 -6.091 1.00 96.06 196 LEU A O 1
ATOM 1583 N N . ASN A 1 197 ? -6.044 7.717 -7.893 1.00 97.31 197 ASN A N 1
ATOM 1584 C CA . ASN A 1 197 ? -7.146 6.813 -7.569 1.00 97.31 197 ASN A CA 1
ATOM 1585 C C . ASN A 1 197 ? -6.924 6.116 -6.221 1.00 97.31 197 ASN A C 1
ATOM 1587 O O . ASN A 1 197 ? -7.849 6.036 -5.422 1.00 97.31 197 ASN A O 1
ATOM 1591 N N . PHE A 1 198 ? -5.692 5.688 -5.924 1.00 97.94 198 PHE A N 1
ATOM 1592 C CA . PHE A 1 198 ? -5.353 5.156 -4.605 1.00 97.94 198 PHE A CA 1
ATOM 1593 C C . PHE A 1 198 ? -5.643 6.167 -3.484 1.00 97.94 198 PHE A C 1
ATOM 1595 O O . PHE A 1 198 ? -6.264 5.820 -2.485 1.00 97.94 198 PHE A O 1
ATOM 1602 N N . LEU A 1 199 ? -5.229 7.428 -3.641 1.00 96.81 199 LEU A N 1
ATOM 1603 C CA . LEU A 1 199 ? -5.487 8.457 -2.628 1.00 96.81 199 LEU A CA 1
ATOM 1604 C C . LEU A 1 199 ? -6.981 8.774 -2.477 1.00 96.81 199 LEU A C 1
ATOM 1606 O O . LEU A 1 199 ? -7.424 9.105 -1.377 1.00 96.81 199 LEU A O 1
ATOM 1610 N N . ASP A 1 200 ? -7.747 8.693 -3.562 1.00 96.75 200 ASP A N 1
ATOM 1611 C CA . ASP A 1 200 ? -9.194 8.895 -3.529 1.00 96.75 200 ASP A CA 1
ATOM 1612 C C . ASP A 1 200 ? -9.904 7.726 -2.823 1.00 96.75 200 ASP A C 1
ATOM 1614 O O . ASP A 1 200 ? -10.806 7.965 -2.023 1.00 96.75 200 ASP A O 1
ATOM 1618 N N . GLU A 1 201 ? -9.433 6.490 -3.004 1.00 97.62 201 GLU A N 1
ATOM 1619 C CA . GLU A 1 201 ? -9.904 5.303 -2.271 1.00 97.62 201 GLU A CA 1
ATOM 1620 C C . GLU A 1 201 ? -9.583 5.381 -0.774 1.00 97.62 201 GLU A C 1
ATOM 1622 O O . GLU A 1 201 ? -10.435 5.080 0.059 1.00 97.62 201 GLU A O 1
ATOM 1627 N N . ILE A 1 202 ? -8.398 5.880 -0.407 1.00 97.81 202 ILE A N 1
ATOM 1628 C CA . ILE A 1 202 ? -8.062 6.173 0.996 1.00 97.81 202 ILE A CA 1
ATOM 1629 C C . ILE A 1 202 ? -9.034 7.200 1.577 1.00 97.81 202 ILE A C 1
ATOM 1631 O O . ILE A 1 202 ? -9.551 7.024 2.678 1.00 97.81 202 ILE A O 1
ATOM 1635 N N . LYS A 1 203 ? -9.315 8.271 0.830 1.00 96.50 203 LYS A N 1
ATOM 1636 C CA . LYS A 1 203 ? -10.244 9.317 1.264 1.00 96.50 203 LYS A CA 1
ATOM 1637 C C . LYS A 1 203 ? -11.679 8.797 1.399 1.00 96.50 203 LYS A C 1
ATOM 1639 O O . LYS A 1 203 ? -12.402 9.261 2.276 1.00 96.50 203 LYS A O 1
ATOM 1644 N N . ALA A 1 204 ? -12.083 7.839 0.568 1.00 96.50 204 ALA A N 1
ATOM 1645 C CA . ALA A 1 204 ? -13.403 7.218 0.623 1.00 96.50 204 ALA A CA 1
ATOM 1646 C C . ALA A 1 204 ? -13.628 6.357 1.882 1.00 96.50 204 ALA A C 1
ATOM 1648 O O . ALA A 1 204 ? -14.771 6.024 2.186 1.00 96.50 204 ALA A O 1
ATOM 1649 N N . LEU A 1 205 ? -12.573 6.025 2.640 1.00 95.94 205 LEU A N 1
ATOM 1650 C CA . LEU A 1 205 ? -12.705 5.357 3.941 1.00 95.94 205 LEU A CA 1
ATOM 1651 C C . LEU A 1 205 ? -13.235 6.284 5.043 1.00 95.94 205 LEU A C 1
ATOM 1653 O O . LEU A 1 205 ? -13.677 5.794 6.082 1.00 95.94 205 LEU A O 1
ATOM 1657 N N . ILE A 1 206 ? -13.181 7.605 4.844 1.00 94.62 206 ILE A N 1
ATOM 1658 C CA . ILE A 1 206 ? -13.646 8.586 5.826 1.00 94.62 206 ILE A CA 1
ATOM 1659 C C . ILE A 1 206 ? -15.182 8.514 5.905 1.00 94.62 206 ILE A C 1
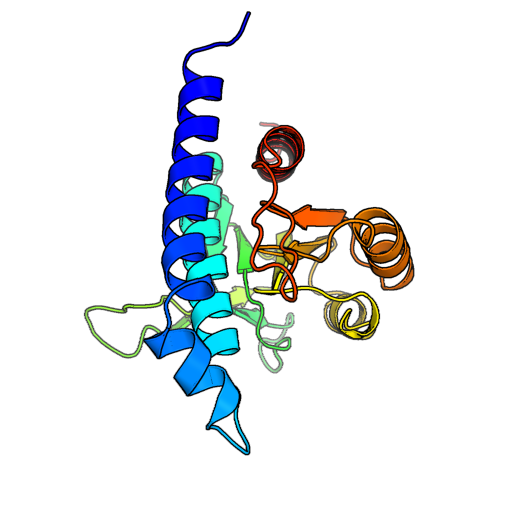ATOM 1661 O O . ILE A 1 206 ? -15.841 8.725 4.882 1.00 94.62 206 ILE A O 1
ATOM 1665 N N . PRO A 1 207 ? -15.770 8.238 7.086 1.00 85.56 207 PRO A N 1
ATOM 1666 C CA . PRO A 1 207 ? -17.220 8.202 7.242 1.00 85.56 207 PRO A CA 1
ATOM 1667 C C . PRO A 1 207 ? -17.863 9.544 6.855 1.00 85.56 207 PRO A C 1
ATOM 1669 O O . PRO A 1 207 ? -17.277 10.597 7.116 1.00 85.56 207 PRO A O 1
ATOM 1672 N N . PRO A 1 208 ? -19.066 9.543 6.256 1.00 78.06 208 PRO A N 1
ATOM 1673 C CA . PRO A 1 208 ? -19.834 10.772 6.104 1.00 78.06 208 PRO A CA 1
ATOM 1674 C C . PRO A 1 208 ? -20.193 11.324 7.494 1.00 78.06 208 PRO A C 1
ATOM 1676 O O . PRO A 1 208 ? -20.635 10.566 8.357 1.00 78.06 208 PRO A O 1
ATOM 1679 N N . ASN A 1 209 ? -19.969 12.627 7.694 1.00 63.19 209 ASN A N 1
ATOM 1680 C CA . ASN A 1 209 ? -20.389 13.352 8.901 1.00 63.19 209 ASN A CA 1
ATOM 1681 C C . ASN A 1 209 ? -21.913 13.419 9.029 1.00 63.19 209 ASN A C 1
ATOM 1683 O O . ASN A 1 209 ? -22.576 13.566 7.974 1.00 63.19 209 ASN A O 1
#

Foldseek 3Di:
DCDPVLVVLVVLLVVLLVVLLCCQLDPVNVVLCVPDDPDRPSQVVLQLVQLVSVQVLLQVLCPPLQKHKFWEWEAEQVNPDTFPTFSIWIFGDAAPDWDQVDPDRPGTYGYHYLVGTEETEREGAEDDLVPQDLCRLVSCVSRYPAYAYEYQEYAPPCVVSNQVSCVVSPHPGYAYQWYADSVVRDTGDGPSVRSVVVSVVSNVSRDDD

Radius of gyration: 17.45 Å; chains: 1; bounding box: 47×40×43 Å

=== Feature glossary ===
Each block in this record encodes a different view of the same protein. In brief:

Predicted aligned error. PAE(i, j) answers: if I align the predicted and true structures on residue i, how far off (in Å) do I expect residue j to be? A block-diagonal PAE matrix with low values on the blocks and high values off-diagonal is the signature of a multi-domain protein with confidently predicted domains but uncertain inter-domain orientation.

Contact-map, Ramachandran, and PAE plots. Plot images: a contact map (which residues are close in 3D, as an N×N binary image), a Ramachandran scatter (backbone torsion angles, revealing secondary-structure composition at a glance), and — for AlphaFold structures — a PAE heatmap (pairwise prediction confidence).

Backbone torsions (φ/ψ). φ (phi) and ψ (psi) are the two rotatable backbone dihedrals per residue: φ is the C(i-1)–N–Cα–C torsion, ψ is the N–Cα–C–N(i+1) torsion, both in degrees on (−180°, 180°]. α-helical residues cluster near (−60°, −45°); β-strand residues near (−120°, +130°). A Ramachandran plot is simply a scatter of (φ, ψ) for every residue.

Foldseek 3Di. A 3Di character summarizes, for each residue, the relative orientation of the Cα frame of its nearest spatial neighbor. Because it encodes fold topology rather than chemistry, 3Di alignments detect remote structural similarity that sequence alignment misses.

Radius of gyration, Cα contacts, bounding box. Three whole-structure scalars: the radius of gyration (RMS distance of Cα from centroid, in Å), the count of Cα–Cα contacts (pairs closer than 8 Å and separated by more than four residues in sequence — i.e. tertiary, not local, contacts), and the bounding-box dimensions. Together they distinguish compact globular folds from extended fibres or disordered chains.

Sequence. Sequence gives the chain of amino acids in standard one-letter code (A=alanine, C=cysteine, …, Y=tyrosine), read N→C. It is the only feature that is directly encoded by the gene; all structural features are derived from the folded form of this sequence.

mmCIF coordinates. Atomic coordinates in PDBx/mmCIF format — the same representation the Protein Data Bank distributes. Each line of the _atom_site loop places one backbone atom in Cartesian space (units: ångströms, origin: arbitrary).

Secondary structure (3-state, P-SEA). Three-state secondary structure (P-SEA) collapses the eight DSSP classes into helix (a), strand (b), and coil (c). P-SEA assigns these from Cα geometry alone — distances and angles — without requiring backbone oxygens, so it works on any Cα trace.

InterPro / GO / CATH / organism. Functional annotations link the protein to curated databases. InterPro entries identify conserved domains and families by matching the sequence against member-database signatures (Pfam, PROSITE, CDD, …). Gene Ontology (GO) terms describe molecular function, biological process, and cellular component in a controlled vocabulary. CATH places the structure in a hierarchical fold classification (Class/Architecture/Topology/Homologous-superfamily). The organism is the source species.

B-factor. B-factor (Debye–Waller factor) reflects atomic displacement in the crystal lattice. It is an experimental observable (units Å²), not a prediction; low values mean the atom is pinned down, high values mean it moves or is heterogeneous across the crystal.

Rendered structure images. Structure images are PyMOL renders from six orthogonal camera directions. Cartoon representation draws helices as coils and strands as arrows; sticks shows the backbone as bonds; surface shows the solvent-excluded envelope. Rainbow coloring maps sequence position to hue (blue→red, N→C); chain coloring assigns a distinct color per polypeptide.

Solvent-accessible surface area. Solvent-accessible surface area (SASA) is the area in Å² traced out by the centre of a 1.4 Å probe sphere (a water molecule) rolled over the protein's van der Waals surface (Shrake–Rupley / Lee–Richards construction). Buried residues have near-zero SASA; fully exposed residues can exceed 200 Å². The total SASA scales roughly with the number of surface residues.

Secondary structure (8-state, DSSP). The SS8 string is DSSP's per-residue secondary-structure call. α-helix (H) means an i→i+4 H-bond ladder; β-strand (E) means the residue participates in a β-sheet; 3₁₀ (G) and π (I) are tighter and wider helices; T/S are turns/bends; '-' is loop.

pLDDT. For AlphaFold models, the B-factor field carries pLDDT — the model's own estimate of local accuracy on a 0–100 scale. Regions with pLDDT<50 should be treated as essentially unmodeled; they often correspond to intrinsically disordered segments.

Nearest PDB structures. Nearest PDB neighbors are the top structural matches found by Foldseek when searching this structure against the entire Protein Data Bank. Each hit reports a TM-score (0 to 1; >0.5 almost always implies the same fold) and an E-value. These are *structural* homologs — they may share no detectable sequence similarity.